Protein AF-A0A8S3XIV2-F1 (afdb_monomer_lite)

Foldseek 3Di:
DVLQCVVVPPPPDDDDPPDDDDPVLDDPVQWDADPVRDIDGDPPDHRPDPPDPDDPDDDDDDDDDDDDDDDYDDDDDDDDDDDDDDDDDDDDPPDPPPDPDPPDDPVRVVVVVVVVVVVVVVVVVVVVVVVVVVVVVVVVVVVVVVVVVVVVCVVVVVDDPVVVVVVVVDPPVCVVVVVCVPDPDDDDDPVRVVVVVVVCVVPVPPPD

Structure (mmCIF, N/CA/C/O backbone):
data_AF-A0A8S3XIV2-F1
#
_entry.id   AF-A0A8S3XIV2-F1
#
loop_
_atom_site.group_PDB
_atom_site.id
_atom_site.type_symbol
_atom_site.label_atom_id
_atom_site.label_alt_id
_atom_site.label_comp_id
_atom_site.label_asym_id
_atom_site.label_entity_id
_atom_site.label_seq_id
_atom_site.pdbx_PDB_ins_code
_atom_site.Cartn_x
_atom_site.Cartn_y
_atom_site.Cartn_z
_atom_site.occupancy
_atom_site.B_iso_or_equiv
_atom_site.auth_seq_id
_atom_site.auth_comp_id
_atom_site.auth_asym_id
_atom_site.auth_atom_id
_atom_site.pdbx_PDB_model_num
ATOM 1 N N . MET A 1 1 ? -8.413 -6.344 -35.745 1.00 54.62 1 MET A N 1
ATOM 2 C CA . MET A 1 1 ? -8.732 -5.192 -34.869 1.00 54.62 1 MET A CA 1
ATOM 3 C C . MET A 1 1 ? -9.838 -4.286 -35.405 1.00 54.62 1 MET A C 1
ATOM 5 O O . MET A 1 1 ? -10.728 -3.979 -34.629 1.00 54.62 1 MET A O 1
ATOM 9 N N . LYS A 1 2 ? -9.867 -3.933 -36.703 1.00 59.47 2 LYS A N 1
ATOM 10 C CA . LYS A 1 2 ? -10.889 -3.030 -37.289 1.00 59.47 2 LYS A CA 1
ATOM 11 C C . LYS A 1 2 ? -12.354 -3.382 -36.950 1.00 59.47 2 LYS A C 1
ATOM 13 O O . LYS A 1 2 ? -13.162 -2.490 -36.738 1.00 59.47 2 LYS A O 1
ATOM 18 N N . LYS A 1 3 ? -12.682 -4.675 -36.811 1.00 63.78 3 LYS A N 1
ATOM 19 C CA . LYS A 1 3 ? -14.040 -5.144 -36.475 1.00 63.78 3 LYS A CA 1
ATOM 20 C C . LYS A 1 3 ? -14.547 -4.708 -35.081 1.00 63.78 3 LYS A C 1
ATOM 22 O O . LYS A 1 3 ? -15.749 -4.570 -34.913 1.00 63.78 3 LYS A O 1
ATOM 27 N N . TRP A 1 4 ? -13.659 -4.461 -34.110 1.00 66.00 4 TRP A N 1
ATOM 28 C CA . TRP A 1 4 ? -14.032 -4.014 -32.753 1.00 66.00 4 TRP A CA 1
ATOM 29 C C . TRP A 1 4 ? -14.314 -2.512 -32.678 1.00 66.00 4 TRP A C 1
ATOM 31 O O . TRP A 1 4 ? -15.216 -2.098 -31.961 1.00 66.00 4 TRP A O 1
ATOM 41 N N . ILE A 1 5 ? -13.590 -1.716 -33.470 1.00 64.31 5 ILE A N 1
ATOM 42 C CA . ILE A 1 5 ? -13.800 -0.266 -33.600 1.00 64.31 5 ILE A CA 1
ATOM 43 C C . ILE A 1 5 ? -15.194 -0.000 -34.184 1.00 64.31 5 ILE A C 1
ATOM 45 O O . ILE A 1 5 ? -15.965 0.789 -33.649 1.00 64.31 5 ILE A O 1
ATOM 49 N N . ILE A 1 6 ? -15.559 -0.755 -35.227 1.00 60.72 6 ILE A N 1
ATOM 50 C CA . ILE A 1 6 ? -16.876 -0.665 -35.873 1.00 60.72 6 ILE A CA 1
ATOM 51 C C . ILE A 1 6 ? -18.003 -1.071 -34.906 1.00 60.72 6 ILE A C 1
ATOM 53 O O . ILE A 1 6 ? -19.074 -0.467 -34.919 1.00 60.72 6 ILE A O 1
ATOM 57 N N . ALA A 1 7 ? -17.770 -2.075 -34.055 1.00 60.53 7 ALA A N 1
ATOM 58 C CA . ALA A 1 7 ? -18.782 -2.590 -33.135 1.00 60.53 7 ALA A CA 1
ATOM 59 C C . ALA A 1 7 ? -19.029 -1.703 -31.907 1.00 60.53 7 ALA A C 1
ATOM 61 O O . ALA A 1 7 ? -20.149 -1.690 -31.407 1.00 60.53 7 ALA A O 1
ATOM 62 N N . LEU A 1 8 ? -18.025 -0.951 -31.441 1.00 67.38 8 LEU A N 1
ATOM 63 C CA . LEU A 1 8 ? -18.154 -0.040 -30.296 1.00 67.38 8 LEU A CA 1
ATOM 64 C C . LEU A 1 8 ? -18.726 1.338 -30.676 1.00 67.38 8 LEU A C 1
ATOM 66 O O . LEU A 1 8 ? -19.150 2.072 -29.790 1.00 67.38 8 LEU A O 1
ATOM 70 N N . LYS A 1 9 ? -18.803 1.669 -31.977 1.00 60.16 9 LYS A N 1
ATOM 71 C CA . LYS A 1 9 ? -19.384 2.918 -32.522 1.00 60.16 9 LYS A CA 1
ATOM 72 C C . LYS A 1 9 ? -18.827 4.226 -31.928 1.00 60.16 9 LYS A C 1
ATOM 74 O O . LYS A 1 9 ? -19.449 5.273 -32.078 1.00 60.16 9 LYS A O 1
ATOM 79 N N . GLU A 1 10 ? -17.651 4.208 -31.312 1.00 60.69 10 GLU A N 1
ATOM 80 C CA . GLU A 1 10 ? -16.960 5.435 -30.921 1.00 60.69 10 GLU A CA 1
ATOM 81 C C . GLU A 1 10 ? -16.122 5.932 -32.102 1.00 60.69 10 GLU A C 1
ATOM 83 O O . GLU A 1 10 ? -15.166 5.282 -32.524 1.00 60.69 10 GLU A O 1
ATOM 88 N N . THR A 1 11 ? -16.501 7.082 -32.662 1.00 56.88 11 THR A N 1
ATOM 89 C CA . THR A 1 11 ? -15.926 7.614 -33.910 1.00 56.88 11 THR A CA 1
ATOM 90 C C . THR A 1 11 ? -14.450 7.998 -33.794 1.00 56.88 11 THR A C 1
ATOM 92 O O . THR A 1 11 ? -13.788 8.103 -34.819 1.00 56.88 11 THR A O 1
ATOM 95 N N . ASN A 1 12 ? -13.921 8.127 -32.570 1.00 62.84 12 ASN A N 1
ATOM 96 C CA . ASN A 1 12 ? -12.537 8.524 -32.288 1.00 62.84 12 ASN A CA 1
ATOM 97 C C . ASN A 1 12 ? -11.809 7.552 -31.335 1.00 62.84 12 ASN A C 1
ATOM 99 O O . ASN A 1 12 ? -10.858 7.947 -30.661 1.00 62.84 12 ASN A O 1
ATOM 103 N N . TRP A 1 13 ? -12.273 6.303 -31.212 1.00 70.81 13 TRP A N 1
ATOM 104 C CA . TRP A 1 13 ? -11.674 5.342 -30.281 1.00 70.81 13 TRP A CA 1
ATOM 105 C C . TRP A 1 13 ? -10.692 4.393 -30.958 1.00 70.81 13 TRP A C 1
ATOM 107 O O . TRP A 1 13 ? -11.052 3.621 -31.852 1.00 70.81 13 TRP A O 1
ATOM 117 N N . GLU A 1 14 ? -9.459 4.382 -30.451 1.00 71.31 14 GLU A N 1
ATOM 118 C CA . GLU A 1 14 ? -8.424 3.439 -30.860 1.00 71.31 14 GLU A CA 1
ATOM 119 C C . GLU A 1 14 ? -8.144 2.412 -29.748 1.00 71.31 14 GLU A C 1
ATOM 121 O O . GLU A 1 14 ? -7.858 2.778 -28.599 1.00 71.31 14 GLU A O 1
ATOM 126 N N . PRO A 1 15 ? -8.219 1.099 -30.043 1.00 73.25 15 PRO A N 1
ATOM 127 C CA . PRO A 1 15 ? -7.955 0.062 -29.059 1.00 73.25 15 PRO A CA 1
ATOM 128 C C . PRO A 1 15 ? -6.476 0.068 -28.660 1.00 73.25 15 PRO A C 1
ATOM 130 O O . PRO A 1 15 ? -5.609 -0.326 -29.434 1.00 73.25 15 PRO A O 1
ATOM 133 N N . ASN A 1 16 ? -6.191 0.439 -27.414 1.00 76.38 16 ASN A N 1
ATOM 134 C CA . ASN A 1 16 ? -4.873 0.281 -26.803 1.00 76.38 16 ASN A CA 1
ATOM 135 C C . ASN A 1 16 ? -4.788 -1.067 -26.053 1.00 76.38 16 ASN A C 1
ATOM 137 O O . ASN A 1 16 ? -5.801 -1.601 -25.598 1.00 76.38 16 ASN A O 1
ATOM 141 N N . ILE A 1 17 ? -3.581 -1.605 -25.845 1.00 77.69 17 ILE A N 1
ATOM 142 C CA . ILE A 1 17 ? -3.315 -2.833 -25.069 1.00 77.69 17 ILE A CA 1
ATOM 143 C C . ILE A 1 17 ? -3.876 -2.786 -23.636 1.00 77.69 17 ILE A C 1
ATOM 145 O O . ILE A 1 17 ? -4.118 -3.827 -23.017 1.00 77.69 17 ILE A O 1
ATOM 149 N N . TRP A 1 18 ? -4.113 -1.586 -23.106 1.00 77.69 18 TRP A N 1
ATOM 150 C CA . TRP A 1 18 ? -4.694 -1.351 -21.783 1.00 77.69 18 TRP A CA 1
ATOM 151 C C . TRP A 1 18 ? -6.219 -1.381 -21.779 1.00 77.69 18 TRP A C 1
ATOM 153 O O . TRP A 1 18 ? -6.810 -1.635 -20.732 1.00 77.69 18 TRP A O 1
ATOM 163 N N . ASN A 1 19 ? -6.857 -1.210 -22.936 1.00 80.44 19 ASN A N 1
ATOM 164 C CA . ASN A 1 19 ? -8.307 -1.215 -23.037 1.00 80.44 19 ASN A CA 1
ATOM 165 C C . ASN A 1 19 ? -8.816 -2.638 -22.779 1.00 80.44 19 ASN A C 1
ATOM 167 O O . ASN A 1 19 ? -8.199 -3.638 -23.172 1.00 80.44 19 ASN A O 1
ATOM 171 N N . LYS A 1 20 ? -9.915 -2.743 -22.038 1.00 81.88 20 LYS A N 1
ATOM 172 C CA . LYS A 1 20 ? -10.555 -4.008 -21.669 1.00 81.88 20 LYS A CA 1
ATOM 173 C C . LYS A 1 20 ? -12.053 -3.838 -21.871 1.00 81.88 20 LYS A C 1
ATOM 175 O O . LYS A 1 20 ? -12.587 -2.772 -21.591 1.00 81.88 20 LYS A O 1
ATOM 180 N N . VAL A 1 21 ? -12.706 -4.890 -22.349 1.00 78.94 21 VAL A N 1
ATOM 181 C CA . VAL A 1 21 ? -14.162 -4.943 -22.506 1.00 78.94 21 VAL A CA 1
ATOM 182 C C . VAL A 1 21 ? -14.694 -5.925 -21.474 1.00 78.94 21 VAL A C 1
ATOM 184 O O . VAL A 1 21 ? -14.178 -7.038 -21.352 1.00 78.94 21 VAL A O 1
ATOM 187 N N . CYS A 1 22 ? -15.693 -5.504 -20.704 1.00 79.06 22 CYS A N 1
ATOM 188 C CA . CYS A 1 22 ? -16.319 -6.347 -19.693 1.00 79.06 22 CYS A CA 1
ATOM 189 C C . CYS A 1 22 ? -17.051 -7.534 -20.342 1.00 79.06 22 CYS A C 1
ATOM 191 O O . CYS A 1 22 ? -17.599 -7.417 -21.439 1.00 79.06 22 CYS A O 1
ATOM 193 N N . SER A 1 23 ? -17.110 -8.675 -19.649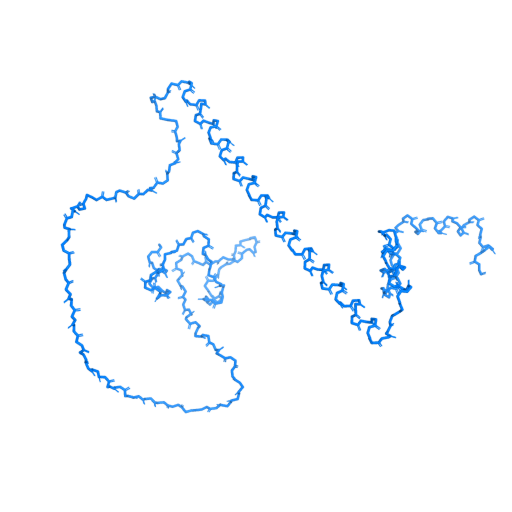 1.00 81.00 23 SER A N 1
ATOM 194 C CA . SER A 1 23 ? -17.756 -9.896 -20.159 1.00 81.00 23 SER A CA 1
ATOM 195 C C . SER A 1 23 ? -19.259 -9.743 -20.425 1.00 81.00 23 SER A C 1
ATOM 197 O O . SER A 1 23 ? -19.803 -10.511 -21.205 1.00 81.00 23 SER A O 1
ATOM 199 N N . VAL A 1 24 ? -19.912 -8.740 -19.828 1.00 76.94 24 VAL A N 1
ATOM 200 C CA . VAL A 1 24 ? -21.345 -8.431 -20.003 1.00 76.94 24 VAL A CA 1
ATOM 201 C C . VAL A 1 24 ? -21.729 -8.060 -21.439 1.00 76.94 24 VAL A C 1
ATOM 203 O O . VAL A 1 24 ? -22.886 -8.184 -21.816 1.00 76.94 24 VAL A O 1
ATOM 206 N N . HIS A 1 25 ? -20.768 -7.639 -22.264 1.00 76.94 25 HIS A N 1
ATOM 207 C CA . HIS A 1 25 ? -21.009 -7.295 -23.671 1.00 76.94 25 HIS A CA 1
ATOM 208 C C . HIS A 1 25 ? -21.069 -8.520 -24.602 1.00 76.94 25 HIS A C 1
ATOM 210 O O . HIS A 1 25 ? -21.186 -8.377 -25.826 1.00 76.94 25 HIS A O 1
ATOM 216 N N . PHE A 1 26 ? -20.973 -9.727 -24.040 1.00 78.75 26 PHE A N 1
ATOM 217 C CA . PHE A 1 26 ? -21.004 -10.993 -24.761 1.00 78.75 26 PHE A CA 1
ATOM 218 C C . PHE A 1 26 ? -22.040 -11.921 -24.127 1.00 78.75 26 PHE A C 1
ATOM 220 O O . PHE A 1 26 ? -22.159 -11.977 -22.907 1.00 78.75 26 PHE A O 1
ATOM 227 N N . LEU A 1 27 ? -22.755 -12.682 -24.956 1.00 77.25 27 LEU A N 1
ATOM 228 C CA . LEU A 1 27 ? -23.585 -13.781 -24.468 1.00 77.25 27 LEU A CA 1
ATOM 229 C C . LEU A 1 27 ? -22.716 -14.913 -23.920 1.00 77.25 27 LEU A C 1
ATOM 231 O O . LEU A 1 27 ? -21.588 -15.117 -24.374 1.00 77.25 27 LEU A O 1
ATOM 235 N N . ASP A 1 28 ? -23.271 -15.707 -23.006 1.00 77.31 28 ASP A N 1
ATOM 236 C CA . ASP A 1 28 ? -22.557 -16.845 -22.428 1.00 77.31 28 ASP A CA 1
ATOM 237 C C . ASP A 1 28 ? -22.168 -17.902 -23.470 1.00 77.31 28 ASP A C 1
ATOM 239 O O . ASP A 1 28 ? -21.096 -18.496 -23.357 1.00 77.31 28 ASP A O 1
ATOM 243 N N . SER A 1 29 ? -22.961 -18.032 -24.539 1.00 78.06 29 SER A N 1
ATOM 244 C CA . SER A 1 29 ? -22.691 -18.880 -25.710 1.00 78.06 29 SER A CA 1
ATOM 245 C C . SER A 1 29 ? -21.437 -18.486 -26.495 1.00 78.06 29 SER A C 1
ATOM 247 O O . SER A 1 29 ? -20.942 -19.264 -27.305 1.00 78.06 29 SER A O 1
ATOM 249 N N . ASN A 1 30 ? -20.917 -17.275 -26.282 1.00 80.94 30 ASN A N 1
ATOM 250 C CA . ASN A 1 30 ? -19.754 -16.752 -27.000 1.00 80.94 30 ASN A CA 1
ATOM 251 C C . ASN A 1 30 ? -18.430 -17.125 -26.319 1.00 80.94 30 ASN A C 1
ATOM 253 O O . ASN A 1 30 ? -17.354 -16.718 -26.772 1.00 80.94 30 ASN A O 1
ATOM 257 N N . PHE A 1 31 ? -18.503 -17.881 -25.224 1.00 84.88 31 PHE A N 1
ATOM 258 C CA . PHE A 1 31 ? -17.357 -18.369 -24.479 1.00 84.88 31 PHE A CA 1
ATOM 259 C C . PHE A 1 31 ? -17.234 -19.883 -24.612 1.00 84.88 31 PHE A C 1
ATOM 261 O O . PHE A 1 31 ? -18.226 -20.600 -24.684 1.00 84.88 31 PHE A O 1
ATOM 268 N N . TYR A 1 32 ? -15.999 -20.369 -24.589 1.00 86.31 32 TYR A N 1
ATOM 269 C CA . TYR A 1 32 ? -15.689 -21.789 -24.489 1.00 86.31 32 TYR A CA 1
ATOM 270 C C . TYR A 1 32 ? -14.802 -22.042 -23.271 1.00 86.31 32 TYR A C 1
ATOM 272 O O . TYR A 1 32 ? -14.025 -21.176 -22.849 1.00 86.31 32 TYR A O 1
ATOM 280 N N . GLU A 1 33 ? -14.900 -23.243 -22.711 1.00 89.00 33 GLU A N 1
ATOM 281 C CA . GLU A 1 33 ? -14.042 -23.680 -21.617 1.00 89.00 33 GLU A CA 1
ATOM 282 C C . GLU A 1 33 ? -12.859 -24.484 -22.150 1.00 89.00 33 GLU A C 1
ATOM 284 O O . GLU A 1 33 ? -12.976 -25.367 -22.999 1.00 89.00 33 GLU A O 1
ATOM 289 N N . THR A 1 34 ? -11.668 -24.157 -21.659 1.00 86.12 34 THR A N 1
ATOM 290 C CA . THR A 1 34 ? -10.468 -24.949 -21.935 1.00 86.12 34 THR A CA 1
ATOM 291 C C . THR A 1 34 ? -10.487 -26.209 -21.065 1.00 86.12 34 THR A C 1
ATOM 293 O O . THR A 1 34 ? -11.014 -26.176 -19.961 1.00 86.12 34 THR A O 1
ATOM 296 N N . LYS A 1 35 ? -9.778 -27.277 -21.461 1.00 81.44 35 LYS A N 1
ATOM 297 C CA . LYS A 1 35 ? -9.573 -28.510 -20.657 1.00 81.44 35 LYS A CA 1
ATOM 298 C C . LYS A 1 35 ? -9.057 -28.290 -19.216 1.00 81.44 35 LYS A C 1
ATOM 300 O O . LYS A 1 35 ? -9.041 -29.218 -18.424 1.00 81.44 35 LYS A O 1
ATOM 305 N N . LYS A 1 36 ? -8.598 -27.076 -18.890 1.00 82.62 36 LYS A N 1
ATOM 306 C CA . LYS A 1 36 ? -8.138 -26.638 -17.560 1.00 82.62 36 LYS A CA 1
ATOM 307 C C . LYS A 1 36 ? -9.183 -25.805 -16.790 1.00 82.62 36 LYS A C 1
ATOM 309 O O . LYS A 1 36 ? -8.820 -25.152 -15.821 1.00 82.62 36 LYS A O 1
ATOM 314 N N . GLY A 1 37 ? -10.430 -25.737 -17.261 1.00 84.38 37 GLY A N 1
ATOM 315 C CA . GLY A 1 37 ? -11.515 -24.957 -16.649 1.00 84.38 37 GLY A CA 1
ATOM 316 C C . GLY A 1 37 ? -11.445 -23.440 -16.877 1.00 84.38 37 GLY A C 1
ATOM 317 O O . GLY A 1 37 ? -12.186 -22.690 -16.253 1.00 84.38 37 GLY A O 1
ATOM 318 N N . LEU A 1 38 ? -10.556 -22.944 -17.751 1.00 86.38 38 LEU A N 1
ATOM 319 C CA . LEU A 1 38 ? -10.501 -21.512 -18.071 1.00 86.38 38 LEU A CA 1
ATOM 320 C C . LEU A 1 38 ? -11.539 -21.149 -19.136 1.00 86.38 38 LEU A C 1
ATOM 322 O O . LEU A 1 38 ? -11.459 -21.642 -20.266 1.00 86.38 38 LEU A O 1
ATOM 326 N N . ARG A 1 39 ? -12.426 -20.212 -18.791 1.00 88.19 39 ARG A N 1
ATOM 327 C CA . ARG A 1 39 ? -13.392 -19.590 -19.700 1.00 88.19 39 ARG A CA 1
ATOM 328 C C . ARG A 1 39 ? -12.706 -18.566 -20.607 1.00 88.19 39 ARG A C 1
ATOM 330 O O . ARG A 1 39 ? -12.060 -17.636 -20.124 1.00 88.19 39 ARG A O 1
ATOM 337 N N . LYS A 1 40 ? -12.842 -18.723 -21.925 1.00 84.88 40 LYS A N 1
ATOM 338 C CA . LYS A 1 40 ? -12.240 -17.840 -22.936 1.00 84.88 40 LYS A CA 1
ATOM 339 C C . LYS A 1 40 ? -13.272 -17.397 -23.964 1.00 84.88 40 LYS A C 1
ATOM 341 O O . LYS A 1 40 ? -14.143 -18.172 -24.337 1.00 84.88 40 LYS A O 1
ATOM 346 N N . LEU A 1 41 ? -13.148 -16.157 -24.434 1.00 85.00 41 LEU A N 1
ATOM 347 C CA . LEU A 1 41 ? -13.974 -15.636 -25.522 1.00 85.00 41 LEU A CA 1
ATOM 348 C C . LEU A 1 41 ? -13.536 -16.263 -26.852 1.00 85.00 41 LEU A C 1
ATOM 350 O O . LEU A 1 41 ? -12.337 -16.381 -27.127 1.00 85.00 41 LEU A O 1
ATOM 354 N N . ILE A 1 42 ? -14.499 -16.655 -27.681 1.00 82.38 42 ILE A N 1
ATOM 355 C CA . ILE A 1 42 ? -14.231 -17.147 -29.034 1.00 82.38 42 ILE A CA 1
ATOM 356 C C . ILE A 1 42 ? -13.653 -15.996 -29.876 1.00 82.38 42 ILE A C 1
ATOM 358 O O . ILE A 1 42 ? -14.240 -14.922 -29.970 1.00 82.38 42 ILE A O 1
ATOM 362 N N . ASN A 1 43 ? -12.507 -16.225 -30.523 1.00 71.19 43 ASN A N 1
ATOM 363 C CA . ASN A 1 43 ? -11.739 -15.184 -31.228 1.00 71.19 43 ASN A CA 1
ATOM 364 C C . ASN A 1 43 ? -12.485 -14.547 -32.424 1.00 71.19 43 ASN A C 1
ATOM 366 O O . ASN A 1 43 ? -12.130 -13.465 -32.885 1.00 71.19 43 ASN A O 1
ATOM 370 N N . THR A 1 44 ? -13.513 -15.215 -32.949 1.00 67.56 44 THR A N 1
ATOM 371 C CA . THR A 1 44 ? -14.328 -14.720 -34.069 1.00 67.56 44 THR A CA 1
ATOM 372 C C . THR A 1 44 ? -15.522 -13.881 -33.624 1.00 67.56 44 THR A C 1
ATOM 374 O O . THR A 1 44 ? -16.131 -13.218 -34.465 1.00 67.56 44 THR A O 1
ATOM 377 N N . VAL A 1 45 ? -15.849 -13.878 -32.328 1.00 65.56 45 VAL A N 1
ATOM 378 C CA . VAL A 1 45 ? -17.016 -13.171 -31.808 1.00 65.56 45 VAL A CA 1
ATOM 379 C C . VAL A 1 45 ? -16.656 -11.730 -31.473 1.00 65.56 45 VAL A C 1
ATOM 381 O O . VAL A 1 45 ? -15.685 -11.439 -30.778 1.00 65.56 45 VAL A O 1
ATOM 384 N N . ILE A 1 46 ? -17.476 -10.819 -31.978 1.00 60.75 46 ILE A N 1
ATOM 385 C CA . ILE A 1 46 ? -17.422 -9.386 -31.703 1.00 60.75 46 ILE A CA 1
ATOM 386 C C . ILE A 1 46 ? -18.605 -9.069 -30.776 1.00 60.75 46 ILE A C 1
ATOM 388 O O . ILE A 1 46 ? -19.606 -9.787 -30.810 1.00 60.75 46 ILE A O 1
ATOM 392 N N . THR A 1 47 ? -18.478 -8.058 -29.910 1.00 55.50 47 THR A N 1
ATOM 393 C CA . THR A 1 47 ? -19.512 -7.646 -28.937 1.00 55.50 47 THR A CA 1
ATOM 394 C C . THR A 1 47 ? -20.895 -7.627 -29.589 1.00 55.50 47 THR A C 1
ATOM 396 O O . THR A 1 47 ? -21.151 -6.817 -30.476 1.00 55.50 47 THR A O 1
ATOM 399 N N . SER A 1 48 ? -21.769 -8.546 -29.183 1.00 55.81 48 SER A N 1
ATOM 400 C CA . SER A 1 48 ? -23.109 -8.719 -29.769 1.00 55.81 48 SER A CA 1
ATOM 401 C C . SER A 1 48 ? -24.185 -7.969 -28.993 1.00 55.81 48 SER A C 1
ATOM 403 O O . SER A 1 48 ? -25.305 -7.838 -29.476 1.00 55.81 48 SER A O 1
ATOM 405 N N . LEU A 1 49 ? -23.854 -7.454 -27.807 1.00 54.59 49 LEU A N 1
ATOM 406 C CA . LEU A 1 49 ? -24.805 -6.800 -26.921 1.00 54.59 49 LEU A CA 1
ATOM 407 C C . LEU A 1 49 ? -24.394 -5.353 -26.669 1.00 54.59 49 LEU A C 1
ATOM 409 O O . LEU A 1 49 ? -23.549 -5.045 -25.824 1.00 54.59 49 LEU A O 1
ATOM 413 N N . PHE A 1 50 ? -25.045 -4.454 -27.404 1.00 53.38 50 PHE A N 1
ATOM 414 C CA . PHE A 1 50 ? -25.114 -3.042 -27.052 1.00 53.38 50 PHE A CA 1
ATOM 415 C C . PHE A 1 50 ? -26.095 -2.912 -25.878 1.00 53.38 50 PHE A C 1
ATOM 417 O O . PHE A 1 50 ? -27.284 -2.656 -26.058 1.00 53.38 50 PHE A O 1
ATOM 424 N N . LEU A 1 51 ? -25.618 -3.170 -24.661 1.00 47.28 51 LEU A N 1
ATOM 425 C CA . LEU A 1 51 ? -26.377 -2.853 -23.454 1.00 47.28 51 LEU A CA 1
ATOM 426 C C . LEU A 1 51 ? -26.479 -1.327 -23.378 1.00 47.28 51 LEU A C 1
ATOM 428 O O . LEU A 1 51 ? -25.502 -0.653 -23.053 1.00 47.28 51 LEU A O 1
ATOM 432 N N . ARG A 1 52 ? -27.649 -0.769 -23.715 1.00 44.56 52 ARG A N 1
ATOM 433 C CA . ARG A 1 52 ? -27.977 0.600 -23.303 1.00 44.56 52 ARG A CA 1
ATOM 434 C C . ARG A 1 52 ? -27.872 0.637 -21.776 1.00 44.56 52 ARG A C 1
ATOM 436 O O . ARG A 1 52 ? -28.429 -0.258 -21.140 1.00 44.56 52 ARG A O 1
ATOM 443 N N . PRO A 1 53 ? -27.183 1.621 -21.180 1.00 37.38 53 PRO A N 1
ATOM 444 C CA . PRO A 1 53 ? -27.213 1.776 -19.737 1.00 37.38 53 PRO A CA 1
ATOM 445 C C . PRO A 1 53 ? -28.666 2.029 -19.332 1.00 37.38 53 PRO A C 1
ATOM 447 O O . PRO A 1 53 ? -29.251 3.046 -19.697 1.00 37.38 53 PRO A O 1
ATOM 450 N N . SER A 1 54 ? -29.267 1.072 -18.628 1.00 32.56 54 SER A N 1
ATOM 451 C CA . SER A 1 54 ? -30.499 1.307 -17.892 1.00 32.56 54 SER A CA 1
ATOM 452 C C . SER A 1 54 ? -30.160 2.317 -16.804 1.00 32.56 54 SER A C 1
ATOM 454 O O . SER A 1 54 ? -29.406 2.000 -15.878 1.00 32.56 54 SER A O 1
ATOM 456 N N . THR A 1 55 ? -30.653 3.544 -16.938 1.00 44.16 55 THR A N 1
ATOM 457 C CA . THR A 1 55 ? -30.708 4.463 -15.804 1.00 44.16 55 THR A CA 1
ATOM 458 C C . THR A 1 55 ? -31.502 3.776 -14.690 1.00 44.16 55 THR A C 1
ATOM 460 O O . THR A 1 55 ? -32.508 3.121 -14.977 1.00 44.16 55 THR A O 1
ATOM 463 N N . PRO A 1 56 ? -31.059 3.851 -13.427 1.00 38.94 56 PRO A N 1
ATOM 464 C CA . PRO A 1 56 ? -31.860 3.364 -12.325 1.00 38.94 56 PRO A CA 1
ATOM 465 C C . PRO A 1 56 ? -32.903 4.439 -12.023 1.00 38.94 56 PRO A C 1
ATOM 467 O O . PRO A 1 56 ? -32.669 5.285 -11.170 1.00 38.94 56 PRO A O 1
ATOM 470 N N . ASP A 1 57 ? -34.025 4.425 -12.740 1.00 33.81 57 ASP A N 1
ATOM 471 C CA . ASP A 1 57 ? -35.216 5.144 -12.300 1.00 33.81 57 ASP A CA 1
ATOM 472 C C . ASP A 1 57 ? -36.276 4.149 -11.851 1.00 33.81 57 ASP A C 1
ATOM 474 O O . ASP A 1 57 ? -36.617 3.174 -12.525 1.00 33.81 57 ASP A O 1
ATOM 478 N N . HIS A 1 58 ? -36.746 4.399 -10.637 1.00 36.59 58 HIS A N 1
ATOM 479 C CA . HIS A 1 58 ? -37.901 3.761 -10.053 1.00 36.59 58 HIS A CA 1
ATOM 480 C C . HIS A 1 58 ? -39.133 3.954 -10.956 1.00 36.59 58 HIS A C 1
ATOM 482 O O . HIS A 1 58 ? -39.466 5.076 -11.316 1.00 36.59 58 HIS A O 1
ATOM 488 N N . ASN A 1 59 ? -39.865 2.851 -11.150 1.00 35.25 59 ASN A N 1
ATOM 489 C CA . ASN A 1 59 ? -41.306 2.761 -11.423 1.00 35.25 59 ASN A CA 1
ATOM 490 C C . ASN A 1 59 ? -41.824 2.918 -12.879 1.00 35.25 59 ASN A C 1
ATOM 492 O O . ASN A 1 59 ? -41.756 3.977 -13.482 1.00 35.25 59 ASN A O 1
ATOM 496 N N . GLN A 1 60 ? -42.515 1.842 -13.297 1.00 34.66 60 GLN A N 1
ATOM 497 C CA . GLN A 1 60 ? -43.738 1.760 -14.127 1.00 34.66 60 GLN A CA 1
ATOM 498 C C . GLN A 1 60 ? -43.664 1.804 -15.677 1.00 34.66 60 GLN A C 1
ATOM 500 O O . GLN A 1 60 ? -43.369 2.810 -16.301 1.00 34.66 60 GLN A O 1
ATOM 505 N N . GLU A 1 61 ? -43.995 0.636 -16.252 1.00 28.31 61 GLU A N 1
ATOM 506 C CA . GLU A 1 61 ? -45.068 0.345 -17.232 1.00 28.31 61 GLU A CA 1
ATOM 507 C C . GLU A 1 61 ? -45.233 1.136 -18.561 1.00 28.31 61 GLU A C 1
ATOM 509 O O . GLU A 1 61 ? -45.610 2.297 -18.581 1.00 28.31 61 GLU A O 1
ATOM 514 N N . ALA A 1 62 ? -45.135 0.365 -19.660 1.00 29.70 62 ALA A N 1
ATOM 515 C CA . ALA A 1 62 ? -45.943 0.385 -20.898 1.00 29.70 62 ALA A CA 1
ATOM 516 C C . ALA A 1 62 ? -45.900 1.560 -21.915 1.00 29.70 62 ALA A C 1
ATOM 518 O O . ALA A 1 62 ? -45.662 2.716 -21.605 1.00 29.70 62 ALA A O 1
ATOM 519 N N . ALA A 1 63 ? -46.258 1.183 -23.159 1.00 28.23 63 ALA A N 1
ATOM 520 C CA . ALA A 1 63 ? -46.586 1.981 -24.358 1.00 28.23 63 ALA A CA 1
ATOM 521 C C . ALA A 1 63 ? -45.394 2.456 -25.230 1.00 28.23 63 ALA A C 1
ATOM 523 O O . ALA A 1 63 ? -44.571 3.261 -24.826 1.00 28.23 63 ALA A O 1
ATOM 524 N N . LEU A 1 64 ? -45.125 1.812 -26.376 1.00 27.11 64 LEU A N 1
ATOM 525 C CA . LEU A 1 64 ? -45.731 1.991 -27.714 1.00 27.11 64 LEU A CA 1
ATOM 526 C C . LEU A 1 64 ? -45.202 3.207 -28.515 1.00 27.11 64 LEU A C 1
ATOM 528 O O . LEU A 1 64 ? -45.401 4.351 -28.144 1.00 27.11 64 LEU A O 1
ATOM 532 N N . LEU A 1 65 ? -44.644 2.878 -29.691 1.00 28.47 65 LEU A N 1
ATOM 533 C CA . LEU A 1 65 ? -44.790 3.537 -31.003 1.00 28.47 65 LEU A CA 1
ATOM 534 C C . LEU A 1 65 ? -44.324 4.998 -31.247 1.00 28.47 65 LEU A C 1
ATOM 536 O O . LEU A 1 65 ? -44.912 5.963 -30.794 1.00 28.47 65 LEU A O 1
ATOM 540 N N . ASN A 1 66 ? -43.426 5.082 -32.239 1.00 30.31 66 ASN A N 1
ATOM 541 C CA . ASN A 1 66 ? -43.456 5.964 -33.419 1.00 30.31 66 ASN A CA 1
ATOM 542 C C . ASN A 1 66 ? -43.174 7.484 -33.355 1.00 30.31 66 ASN A C 1
ATOM 544 O O . ASN A 1 66 ? -43.875 8.271 -32.734 1.00 30.31 66 ASN A O 1
ATOM 548 N N . SER A 1 67 ? -42.352 7.861 -34.347 1.00 26.16 67 SER A N 1
ATOM 549 C CA . SER A 1 67 ? -42.502 9.005 -35.271 1.00 26.16 67 SER A CA 1
ATOM 550 C C . SER A 1 67 ? -41.946 10.387 -34.897 1.00 26.16 67 SER A C 1
ATOM 552 O O . SER A 1 67 ? -41.913 10.787 -33.744 1.00 26.16 67 SER A O 1
ATOM 554 N N . GLY A 1 68 ? -41.557 11.115 -35.956 1.00 25.42 68 GLY A N 1
ATOM 555 C CA . GLY A 1 68 ? -41.210 12.546 -35.967 1.00 25.42 68 GLY A CA 1
ATOM 556 C C . GLY A 1 68 ? -39.697 12.771 -36.032 1.00 25.42 68 GLY A C 1
ATOM 557 O O . GLY A 1 68 ? -39.035 12.630 -35.018 1.00 25.42 68 GLY A O 1
ATOM 558 N N . LYS A 1 69 ? -39.023 12.908 -37.187 1.00 28.08 69 LYS A N 1
ATOM 559 C CA . LYS A 1 69 ? -39.047 13.985 -38.210 1.00 28.08 69 LYS A CA 1
ATOM 560 C C . LYS A 1 69 ? -38.841 15.405 -37.656 1.00 28.08 69 LYS A C 1
ATOM 562 O O . LYS A 1 69 ? -39.356 15.729 -36.599 1.00 28.08 69 LYS A O 1
ATOM 567 N N . VAL A 1 70 ? -38.203 16.219 -38.515 1.00 26.19 70 VAL A N 1
ATOM 568 C CA . VAL A 1 70 ? -37.914 17.676 -38.481 1.00 26.19 70 VAL A CA 1
ATOM 569 C C . VAL A 1 70 ? -36.456 17.959 -38.067 1.00 26.19 70 VAL A C 1
ATOM 571 O O . VAL A 1 70 ? -36.090 17.732 -36.925 1.00 26.19 70 VAL A O 1
ATOM 574 N N . SER A 1 71 ? -35.481 18.189 -38.963 1.00 26.31 71 SER A N 1
ATOM 575 C CA . SER A 1 71 ? -35.270 19.167 -40.062 1.00 26.31 71 SER A CA 1
ATOM 576 C C . SER A 1 71 ? -34.796 20.554 -39.570 1.00 26.31 71 SER A C 1
ATOM 578 O O . SER A 1 71 ? -35.604 21.258 -38.983 1.00 26.31 71 SER A O 1
ATOM 580 N N . VAL A 1 72 ? -33.498 20.909 -39.731 1.00 28.45 72 VAL A N 1
ATOM 581 C CA . VAL A 1 72 ? -32.918 21.809 -40.795 1.00 28.45 72 VAL A CA 1
ATOM 582 C C . VAL A 1 72 ? -32.835 23.279 -40.279 1.00 28.45 72 VAL A C 1
ATOM 584 O O . VAL A 1 72 ? -33.658 23.594 -39.426 1.00 28.45 72 VAL A O 1
ATOM 587 N N . PRO A 1 73 ? -31.996 24.242 -40.760 1.00 33.53 73 PRO A N 1
ATOM 588 C CA . PRO A 1 73 ? -30.651 24.289 -41.406 1.00 33.53 73 PRO A CA 1
ATOM 589 C C . PRO A 1 73 ? -29.679 25.404 -40.865 1.00 33.53 73 PRO A C 1
ATOM 591 O O . PRO A 1 73 ? -30.073 26.219 -40.042 1.00 33.53 73 PRO A O 1
ATOM 594 N N . PHE A 1 74 ? -28.499 25.541 -41.518 1.00 26.70 74 PHE A N 1
ATOM 595 C CA . PHE A 1 74 ? -27.779 26.818 -41.821 1.00 26.70 74 PHE A CA 1
ATOM 596 C C . PHE A 1 74 ? -26.873 27.409 -40.711 1.00 26.70 74 PHE A C 1
ATOM 598 O O . PHE A 1 74 ? -27.220 27.341 -39.545 1.00 26.70 74 PHE A O 1
ATOM 605 N N . GLU A 1 75 ? -25.698 28.010 -40.935 1.00 27.27 75 GLU A N 1
ATOM 606 C CA . GLU A 1 75 ? -24.934 28.396 -42.129 1.00 27.27 75 GLU A CA 1
ATOM 607 C C . GLU A 1 75 ? -23.439 28.521 -41.757 1.00 27.27 75 GLU A C 1
ATOM 609 O O . GLU A 1 75 ? -23.075 28.648 -40.589 1.00 27.27 75 GLU A O 1
ATOM 614 N N . LYS A 1 76 ? -22.585 28.459 -42.778 1.00 29.45 76 LYS A N 1
ATOM 615 C CA . LYS A 1 76 ? -21.120 28.538 -42.751 1.00 29.45 76 LYS A CA 1
ATOM 616 C C . LYS A 1 76 ? -20.641 29.971 -42.512 1.00 29.45 76 LYS A C 1
ATOM 618 O O . LYS A 1 76 ? -21.220 30.873 -43.092 1.00 29.45 76 LYS A O 1
ATOM 623 N N . HIS A 1 77 ? -19.495 30.141 -41.850 1.00 30.84 77 HIS A N 1
ATOM 624 C CA . HIS A 1 77 ? -18.511 31.166 -42.225 1.00 30.84 77 HIS A CA 1
ATOM 625 C C . HIS A 1 77 ? -17.100 30.770 -41.753 1.00 30.84 77 HIS A C 1
ATOM 627 O O . HIS A 1 77 ? -16.834 30.659 -40.560 1.00 30.84 77 HIS A O 1
ATOM 633 N N . GLU A 1 78 ? -16.218 30.555 -42.730 1.00 31.59 78 GLU A N 1
ATOM 634 C CA . GLU A 1 78 ? -14.753 30.634 -42.627 1.00 31.59 78 GLU A CA 1
ATOM 635 C C . GLU A 1 78 ? -14.329 32.110 -42.743 1.00 31.59 78 GLU A C 1
ATOM 637 O O . GLU A 1 78 ? -15.022 32.895 -43.405 1.00 31.59 78 GLU A O 1
ATOM 642 N N . PRO A 1 79 ? -13.174 32.488 -42.171 1.00 31.30 79 PRO A N 1
ATOM 643 C CA . PRO A 1 79 ? -12.117 32.934 -43.071 1.00 31.30 79 PRO A CA 1
ATOM 644 C C . PRO A 1 79 ? -10.727 32.385 -42.713 1.00 31.30 79 PRO A C 1
ATOM 646 O O . PRO A 1 79 ? -10.183 32.625 -41.638 1.00 31.30 79 PRO A O 1
ATOM 649 N N . SER A 1 80 ? -10.157 31.723 -43.715 1.00 26.92 80 SER A N 1
ATOM 650 C CA . SER A 1 80 ? -8.764 31.697 -44.157 1.00 26.92 80 SER A CA 1
ATOM 651 C C . SER A 1 80 ? -7.722 32.452 -43.322 1.00 26.92 80 SER A C 1
ATOM 653 O O . SER A 1 80 ? -7.655 33.681 -43.362 1.00 26.92 80 SER A O 1
ATOM 655 N N . THR A 1 81 ? -6.742 31.698 -42.819 1.00 27.62 81 THR A N 1
ATOM 656 C CA . THR A 1 81 ? -5.342 32.137 -42.871 1.00 27.62 81 THR A CA 1
ATOM 657 C C . THR A 1 81 ? -4.473 30.998 -43.394 1.00 27.62 81 THR A C 1
ATOM 659 O O . THR A 1 81 ? -4.348 29.941 -42.783 1.00 27.62 81 THR A O 1
ATOM 662 N N . SER A 1 82 ? -3.913 31.258 -44.572 1.00 28.73 82 SER A N 1
ATOM 663 C CA . SER A 1 82 ? -2.839 30.548 -45.261 1.00 28.73 82 SER A CA 1
ATOM 664 C C . SER A 1 82 ? -1.745 30.042 -44.320 1.00 28.73 82 SER A C 1
ATOM 666 O O . SER A 1 82 ? -1.201 30.835 -43.555 1.00 28.73 82 SER A O 1
ATOM 668 N N . ASN A 1 83 ? -1.375 28.765 -44.459 1.00 32.91 83 ASN A N 1
ATOM 669 C CA . ASN A 1 83 ? 0.005 28.343 -44.724 1.00 32.91 83 ASN A CA 1
ATOM 670 C C . ASN A 1 83 ? 0.021 26.869 -45.157 1.00 32.91 83 ASN A C 1
ATOM 672 O O . ASN A 1 83 ? -0.130 25.959 -44.345 1.00 32.91 83 ASN A O 1
ATOM 676 N N . ASP A 1 84 ? 0.209 26.675 -46.460 1.00 30.98 84 ASP A N 1
ATOM 677 C CA . ASP A 1 84 ? 0.580 25.412 -47.089 1.00 30.98 84 ASP A CA 1
ATOM 678 C C . ASP A 1 84 ? 2.014 25.048 -46.675 1.00 30.98 84 ASP A C 1
ATOM 680 O O . ASP A 1 84 ? 2.958 25.786 -46.958 1.00 30.98 84 ASP A O 1
ATOM 684 N N . MET A 1 85 ? 2.197 23.891 -46.044 1.00 35.81 85 MET A N 1
ATOM 685 C CA . MET A 1 85 ? 3.454 23.150 -46.123 1.00 35.81 85 MET A CA 1
ATOM 686 C C . MET A 1 85 ? 3.118 21.670 -46.268 1.00 35.81 85 MET A C 1
ATOM 688 O O . MET A 1 85 ? 2.424 21.078 -45.445 1.00 35.81 85 MET A O 1
ATOM 692 N N . GLN A 1 86 ? 3.576 21.120 -47.386 1.00 37.69 86 GLN A N 1
ATOM 693 C CA . GLN A 1 86 ? 3.278 19.786 -47.878 1.00 37.69 86 GLN A CA 1
ATOM 694 C C . GLN A 1 86 ? 3.704 18.689 -46.891 1.00 37.69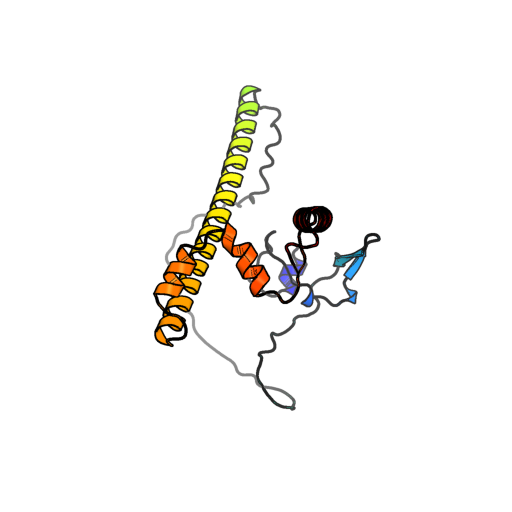 86 GLN A C 1
ATOM 696 O O . GLN A 1 86 ? 4.761 18.754 -46.266 1.00 37.69 86 GLN A O 1
ATOM 701 N N . ILE A 1 87 ? 2.840 17.680 -46.790 1.00 33.84 87 ILE A N 1
ATOM 702 C CA . ILE A 1 87 ? 2.984 16.453 -46.008 1.00 33.84 87 ILE A CA 1
ATOM 703 C C . ILE A 1 87 ? 3.819 15.458 -46.824 1.00 33.84 87 ILE A C 1
ATOM 705 O O . ILE A 1 87 ? 3.359 14.991 -47.867 1.00 33.84 87 ILE A O 1
ATOM 709 N N . ASP A 1 88 ? 4.997 15.085 -46.326 1.00 37.12 88 ASP A N 1
ATOM 710 C CA . ASP A 1 88 ? 5.624 13.806 -46.671 1.00 37.12 88 ASP A CA 1
ATOM 711 C C . ASP A 1 88 ? 4.982 12.688 -45.822 1.00 37.12 88 ASP A C 1
ATOM 713 O O . ASP A 1 88 ? 4.646 12.922 -44.656 1.00 37.12 88 ASP A O 1
ATOM 717 N N . PRO A 1 89 ? 4.779 11.470 -46.361 1.00 45.75 89 PRO A N 1
ATOM 718 C CA . PRO A 1 89 ? 4.059 10.416 -45.661 1.00 45.75 89 PRO A CA 1
ATOM 719 C C . PRO A 1 89 ? 4.851 9.901 -44.454 1.00 45.75 89 PRO A C 1
ATOM 721 O O . PRO A 1 89 ? 5.891 9.251 -44.571 1.00 45.75 89 PRO A O 1
ATOM 724 N N . GLU A 1 90 ? 4.292 10.186 -43.283 1.00 39.03 90 GLU A N 1
ATOM 725 C CA . GLU A 1 90 ? 4.699 9.722 -41.965 1.00 39.03 90 GLU A CA 1
ATOM 726 C C . GLU A 1 90 ? 4.674 8.183 -41.916 1.00 39.03 90 GLU A C 1
ATOM 728 O O . GLU A 1 90 ? 3.624 7.536 -41.895 1.00 39.03 90 GLU A O 1
ATOM 733 N N . VAL A 1 91 ? 5.862 7.576 -41.941 1.00 47.81 91 VAL A N 1
ATOM 734 C CA . VAL A 1 91 ? 6.043 6.146 -41.674 1.00 47.81 91 VAL A CA 1
ATOM 735 C C . VAL A 1 91 ? 5.677 5.896 -40.202 1.00 47.81 91 VAL A C 1
ATOM 737 O O . VAL A 1 91 ? 6.262 6.531 -39.321 1.00 47.81 91 VAL A O 1
ATOM 740 N N . PRO A 1 92 ? 4.731 4.989 -39.896 1.00 50.09 92 PRO A N 1
ATOM 741 C CA . PRO A 1 92 ? 4.268 4.763 -38.531 1.00 50.09 92 PRO A CA 1
ATOM 742 C C . PRO A 1 92 ? 5.393 4.185 -37.650 1.00 50.09 92 PRO A C 1
ATOM 744 O O . PRO A 1 92 ? 6.158 3.336 -38.119 1.00 50.09 92 PRO A O 1
ATOM 747 N N . PRO A 1 93 ? 5.501 4.593 -36.367 1.00 46.00 93 PRO A N 1
ATOM 748 C CA . PRO A 1 93 ? 6.544 4.122 -35.462 1.00 46.00 93 PRO A CA 1
ATOM 749 C C . PRO A 1 93 ? 6.231 2.698 -34.987 1.00 46.00 93 PRO A C 1
ATOM 751 O O . PRO A 1 93 ? 5.687 2.481 -33.903 1.00 46.00 93 PRO A O 1
ATOM 754 N N . ASP A 1 94 ? 6.579 1.716 -35.813 1.00 41.16 94 ASP A N 1
ATOM 755 C CA . ASP A 1 94 ? 6.473 0.303 -35.471 1.00 41.16 94 ASP A CA 1
ATOM 756 C C . ASP A 1 94 ? 7.751 -0.159 -34.744 1.00 41.16 94 ASP A C 1
ATOM 758 O O . ASP A 1 94 ? 8.836 -0.266 -35.311 1.00 41.16 94 ASP A O 1
ATOM 762 N N . VAL A 1 95 ? 7.603 -0.357 -33.432 1.00 40.94 95 VAL A N 1
ATOM 763 C CA . VAL A 1 95 ? 8.336 -1.306 -32.578 1.00 40.94 95 VAL A CA 1
ATOM 764 C C . VAL A 1 95 ? 9.854 -1.391 -32.815 1.00 40.94 95 VAL A C 1
ATOM 766 O O . VAL A 1 95 ? 10.378 -2.260 -33.512 1.00 40.94 95 VAL A O 1
ATOM 769 N N . CYS A 1 96 ? 10.600 -0.551 -32.092 1.00 42.38 96 CYS A N 1
ATOM 770 C CA . CYS A 1 96 ? 12.056 -0.647 -31.983 1.00 42.38 96 CYS A CA 1
ATOM 771 C C . CYS A 1 96 ? 12.455 -1.868 -31.126 1.00 42.38 96 CYS A C 1
ATOM 773 O O . CYS A 1 96 ? 12.834 -1.752 -29.959 1.00 42.38 96 CYS A O 1
ATOM 775 N N . THR A 1 97 ? 12.356 -3.068 -31.703 1.00 51.53 97 THR A N 1
ATOM 776 C CA . THR A 1 97 ? 13.086 -4.237 -31.207 1.00 51.53 97 THR A CA 1
ATOM 777 C C . THR A 1 97 ? 14.528 -4.039 -31.647 1.00 51.53 97 THR A C 1
ATOM 779 O O . THR A 1 97 ? 14.858 -4.254 -32.810 1.00 51.53 97 THR A O 1
ATOM 782 N N . LEU A 1 98 ? 15.390 -3.574 -30.738 1.00 59.59 98 LEU A N 1
ATOM 783 C CA . LEU A 1 98 ? 16.835 -3.481 -30.966 1.00 59.59 98 LEU A CA 1
ATOM 784 C C . LEU A 1 98 ? 17.434 -4.892 -31.070 1.00 59.59 98 LEU A C 1
ATOM 786 O O . LEU A 1 98 ? 18.134 -5.363 -30.174 1.00 59.59 98 LEU A O 1
ATOM 790 N N . LEU A 1 99 ? 17.152 -5.577 -32.175 1.00 56.22 99 LEU A N 1
ATOM 791 C CA . LEU A 1 99 ? 17.978 -6.672 -32.644 1.00 56.22 99 LEU A CA 1
ATOM 792 C C . LEU A 1 99 ? 19.381 -6.106 -32.923 1.00 56.22 99 LEU A C 1
ATOM 794 O O . LEU A 1 99 ? 19.504 -4.966 -33.387 1.00 56.22 99 LEU A O 1
ATOM 798 N N . PRO A 1 100 ? 20.449 -6.853 -32.596 1.00 55.34 100 PRO A N 1
ATOM 799 C CA . PRO A 1 100 ? 21.806 -6.427 -32.899 1.00 55.34 100 PRO A CA 1
ATOM 800 C C . PRO A 1 100 ? 21.910 -6.210 -34.409 1.00 55.34 100 PRO A C 1
ATOM 802 O O . PRO A 1 100 ? 21.769 -7.148 -35.190 1.00 55.34 100 PRO A O 1
ATOM 805 N N . ASN A 1 101 ? 22.104 -4.956 -34.820 1.00 67.88 101 ASN A N 1
ATOM 806 C CA . ASN A 1 101 ? 22.344 -4.643 -36.218 1.00 67.88 101 ASN A CA 1
ATOM 807 C C . ASN A 1 101 ? 23.698 -5.270 -36.577 1.00 67.88 101 ASN A C 1
ATOM 809 O O . ASN A 1 101 ? 24.669 -5.085 -35.842 1.00 67.88 101 ASN A O 1
ATOM 813 N N . VAL A 1 102 ? 23.752 -6.027 -37.674 1.00 62.84 102 VAL A N 1
ATOM 814 C CA . VAL A 1 102 ? 24.921 -6.812 -38.113 1.00 62.84 102 VAL A CA 1
ATOM 815 C C . VAL A 1 102 ? 26.172 -5.928 -38.310 1.00 62.84 102 VAL A C 1
ATOM 817 O O . VAL A 1 102 ? 27.289 -6.430 -38.275 1.00 62.84 102 VAL A O 1
ATOM 820 N N . GLY A 1 103 ? 26.005 -4.601 -38.420 1.00 72.31 103 GLY A N 1
ATOM 821 C CA . GLY A 1 103 ? 27.090 -3.609 -38.471 1.00 72.31 103 GLY A CA 1
ATOM 822 C C . GLY A 1 103 ? 27.491 -2.951 -37.138 1.00 72.31 103 GLY A C 1
ATOM 823 O O . GLY A 1 103 ? 28.244 -1.977 -37.146 1.00 72.31 103 GLY A O 1
ATOM 824 N N . ASP A 1 104 ? 26.984 -3.394 -35.984 1.00 80.19 104 ASP A N 1
ATOM 825 C CA . ASP A 1 104 ? 27.363 -2.800 -34.698 1.00 80.19 104 ASP A CA 1
ATOM 826 C C . ASP A 1 104 ? 28.704 -3.351 -34.187 1.00 80.19 104 ASP A C 1
ATOM 828 O O . ASP A 1 104 ? 28.878 -4.550 -33.976 1.00 80.19 104 ASP A O 1
ATOM 832 N N . THR A 1 105 ? 29.643 -2.452 -33.880 1.00 89.62 105 THR A N 1
ATOM 833 C CA . THR A 1 105 ? 30.887 -2.832 -33.200 1.00 89.62 105 THR A CA 1
ATOM 834 C C . THR A 1 105 ? 30.594 -3.431 -31.812 1.00 89.62 105 THR A C 1
ATOM 836 O O . THR A 1 105 ? 29.621 -3.033 -31.156 1.00 89.62 105 THR A O 1
ATOM 839 N N . PRO A 1 106 ? 31.452 -4.327 -31.283 1.00 89.19 106 PRO A N 1
ATOM 840 C CA . PRO A 1 106 ? 31.236 -4.963 -29.977 1.00 89.19 106 PRO A CA 1
ATOM 841 C C . PRO A 1 106 ? 30.979 -3.966 -28.834 1.00 89.19 106 PRO A C 1
ATOM 843 O O . PRO A 1 106 ? 30.135 -4.189 -27.962 1.00 89.19 106 PRO A O 1
ATOM 846 N N . ARG A 1 107 ? 31.658 -2.812 -28.868 1.00 91.44 107 ARG A N 1
ATOM 847 C CA . ARG A 1 107 ? 31.463 -1.718 -27.906 1.00 91.44 107 ARG A CA 1
ATOM 848 C C . ARG A 1 107 ? 30.061 -1.112 -28.001 1.00 91.44 107 ARG A C 1
ATOM 850 O O . ARG A 1 107 ? 29.428 -0.880 -26.973 1.00 91.44 107 ARG A O 1
ATOM 857 N N . LYS A 1 108 ? 29.563 -0.884 -29.217 1.00 91.50 108 LYS A N 1
ATOM 858 C CA . LYS A 1 108 ? 28.231 -0.320 -29.469 1.00 91.50 108 LYS A CA 1
ATOM 859 C C . LYS A 1 108 ? 27.126 -1.266 -28.996 1.00 91.50 108 LYS A C 1
ATOM 861 O O . LYS A 1 108 ? 26.182 -0.815 -28.354 1.00 91.50 108 LYS A O 1
ATOM 866 N N . LEU A 1 109 ? 27.287 -2.576 -29.203 1.00 88.62 109 LEU A N 1
ATOM 867 C CA . LEU A 1 109 ? 26.370 -3.592 -28.672 1.00 88.62 109 LEU A CA 1
ATOM 868 C C . LEU A 1 109 ? 26.321 -3.590 -27.140 1.00 88.62 109 LEU A C 1
ATOM 870 O O . LEU A 1 109 ? 25.236 -3.649 -26.560 1.00 88.62 109 LEU A O 1
ATOM 874 N N . LYS A 1 110 ? 27.478 -3.485 -26.472 1.00 93.44 110 LYS A N 1
ATOM 875 C CA . LYS A 1 110 ? 27.543 -3.400 -25.004 1.00 93.44 110 LYS A CA 1
ATOM 876 C C . LYS A 1 110 ? 26.801 -2.169 -24.478 1.00 93.44 110 LYS A C 1
ATOM 878 O O . LYS A 1 110 ? 26.027 -2.290 -23.534 1.00 93.44 110 LYS A O 1
ATOM 883 N N . LEU A 1 111 ? 26.993 -1.012 -25.113 1.00 95.50 111 LEU A N 1
ATOM 884 C CA . LEU A 1 111 ? 26.302 0.225 -24.739 1.00 95.50 111 LEU A CA 1
ATOM 885 C C . LEU A 1 111 ? 24.789 0.129 -24.959 1.00 95.50 111 LEU A C 1
ATOM 887 O O . LEU A 1 111 ? 24.033 0.489 -24.065 1.00 95.50 111 LEU A O 1
ATOM 891 N N . LYS A 1 112 ? 24.335 -0.422 -26.092 1.00 92.62 112 LYS A N 1
ATOM 892 C CA . LYS A 1 112 ? 22.902 -0.649 -26.350 1.00 92.62 112 LYS A CA 1
ATOM 893 C C . LYS A 1 112 ? 22.259 -1.541 -25.287 1.00 92.62 112 LYS A C 1
ATOM 895 O O . LYS A 1 112 ? 21.196 -1.207 -24.773 1.00 92.62 112 LYS A O 1
ATOM 900 N N . LYS A 1 113 ? 22.920 -2.644 -24.916 1.00 93.06 113 LYS A N 1
ATOM 901 C CA . LYS A 1 113 ? 22.452 -3.525 -23.832 1.00 93.06 113 LYS A CA 1
ATOM 902 C C . LYS A 1 113 ? 22.348 -2.780 -22.502 1.00 93.06 113 LYS A C 1
ATOM 904 O O . LYS A 1 113 ? 21.373 -2.963 -21.778 1.00 93.06 113 LYS A O 1
ATOM 909 N N . GLU A 1 114 ? 23.325 -1.929 -22.196 1.00 96.56 114 GLU A N 1
ATOM 910 C CA . GLU A 1 114 ? 23.316 -1.148 -20.959 1.00 96.56 114 GLU A CA 1
ATOM 911 C C . GLU A 1 114 ? 22.206 -0.091 -20.946 1.00 96.56 114 GLU A C 1
ATOM 913 O O . GLU A 1 114 ? 21.531 0.055 -19.931 1.00 96.56 114 GLU A O 1
ATOM 918 N N . ILE A 1 115 ? 21.942 0.578 -22.073 1.00 97.44 115 ILE A N 1
ATOM 919 C CA . ILE A 1 115 ? 20.819 1.519 -22.213 1.00 97.44 115 ILE A CA 1
ATOM 920 C C . ILE A 1 115 ? 19.496 0.816 -21.897 1.00 97.44 115 ILE A C 1
ATOM 922 O O . ILE A 1 115 ? 18.765 1.272 -21.022 1.00 97.44 115 ILE A O 1
ATOM 926 N N . VAL A 1 116 ? 19.231 -0.340 -22.515 1.00 96.38 116 VAL A N 1
ATOM 927 C CA . VAL A 1 116 ? 18.004 -1.115 -22.255 1.00 96.38 116 VAL A CA 1
ATOM 928 C C . VAL A 1 116 ? 17.904 -1.511 -20.778 1.00 96.38 116 VAL A C 1
ATOM 930 O O . VAL A 1 1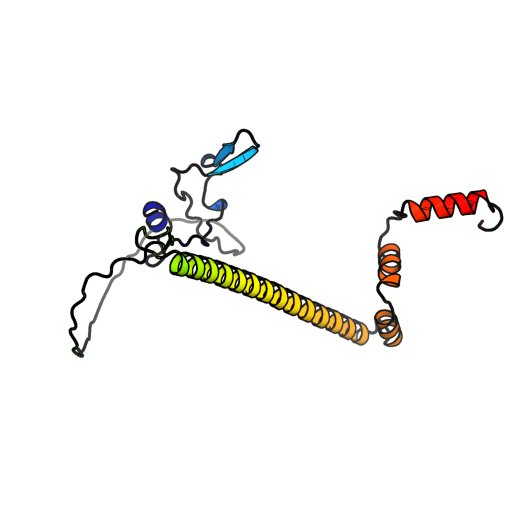16 ? 16.864 -1.328 -20.144 1.00 96.38 116 VAL A O 1
ATOM 933 N N . ARG A 1 117 ? 19.004 -1.989 -20.180 1.00 96.94 117 ARG A N 1
ATOM 934 C CA . ARG A 1 117 ? 19.044 -2.360 -18.756 1.00 96.94 117 ARG A CA 1
ATOM 935 C C . ARG A 1 117 ? 18.714 -1.174 -17.845 1.00 96.94 117 ARG A C 1
ATOM 937 O O . ARG A 1 117 ? 17.990 -1.334 -16.852 1.00 96.94 117 ARG A O 1
ATOM 944 N N . LEU A 1 118 ? 19.267 -0.001 -18.148 1.00 97.75 118 LEU A N 1
ATOM 945 C CA . LEU A 1 118 ? 19.045 1.229 -17.393 1.00 97.75 118 LEU A CA 1
ATOM 946 C C . LEU A 1 118 ? 17.613 1.736 -17.562 1.00 97.75 118 LEU A C 1
ATOM 948 O O . LEU A 1 118 ? 16.976 2.057 -16.558 1.00 97.75 118 LEU A O 1
ATOM 952 N N . GLU A 1 119 ? 17.076 1.729 -18.780 1.00 97.88 119 GLU A N 1
ATOM 953 C CA . GLU A 1 119 ? 15.683 2.082 -19.062 1.00 97.88 119 GLU A CA 1
ATOM 954 C C . GLU A 1 119 ? 14.709 1.186 -18.299 1.00 97.88 119 GLU A C 1
ATOM 956 O O . GLU A 1 119 ? 13.811 1.679 -17.616 1.00 97.88 119 GLU A O 1
ATOM 961 N N . ASP A 1 120 ? 14.911 -0.129 -18.340 1.00 97.00 120 ASP A N 1
ATOM 962 C CA . ASP A 1 120 ? 14.081 -1.081 -17.605 1.00 97.00 120 ASP A CA 1
ATOM 963 C C . ASP A 1 120 ? 14.166 -0.863 -16.095 1.00 97.00 120 ASP A C 1
ATOM 965 O O . ASP A 1 120 ? 13.172 -0.956 -15.368 1.00 97.00 120 ASP A O 1
ATOM 969 N N . THR A 1 121 ? 15.355 -0.528 -15.599 1.00 97.81 121 THR A N 1
ATOM 970 C CA . THR A 1 121 ? 15.560 -0.207 -14.186 1.00 97.81 121 THR A CA 1
ATOM 971 C C . THR A 1 121 ? 14.838 1.083 -13.801 1.00 97.81 121 THR A C 1
ATOM 973 O O . THR A 1 121 ? 14.174 1.119 -12.762 1.00 97.81 121 THR A O 1
ATOM 976 N N . ALA A 1 122 ? 14.896 2.116 -14.640 1.00 98.12 122 ALA A N 1
ATOM 977 C CA . ALA A 1 122 ? 14.168 3.363 -14.440 1.00 98.12 122 ALA A CA 1
ATOM 978 C C . ALA A 1 122 ? 12.646 3.140 -14.468 1.00 98.12 122 ALA A C 1
ATOM 980 O O . ALA A 1 122 ? 11.941 3.606 -13.569 1.00 98.12 122 ALA A O 1
ATOM 981 N N . LYS A 1 123 ? 12.140 2.348 -15.424 1.00 97.69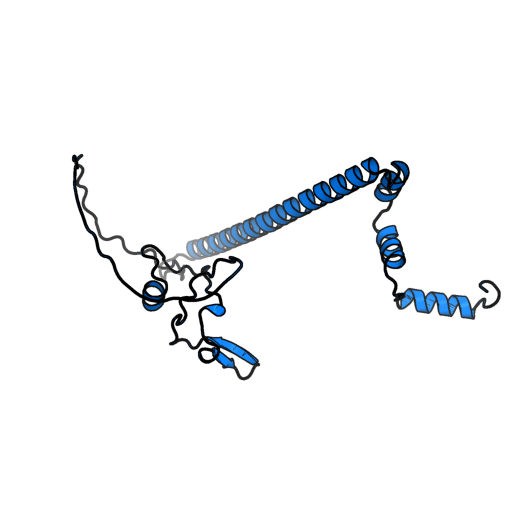 123 LYS A N 1
ATOM 982 C CA . LYS A 1 123 ? 10.722 1.955 -15.517 1.00 97.69 123 LYS A CA 1
ATOM 983 C C . LYS A 1 123 ? 10.259 1.238 -14.245 1.00 97.69 123 LYS A C 1
ATOM 985 O O . LYS A 1 123 ? 9.263 1.644 -13.642 1.00 97.69 123 LYS A O 1
ATOM 990 N N . ARG A 1 124 ? 11.008 0.233 -13.770 1.00 96.94 124 ARG A N 1
ATOM 991 C CA . ARG A 1 124 ? 10.704 -0.488 -12.516 1.00 96.94 124 ARG A CA 1
ATOM 992 C C . ARG A 1 124 ? 10.686 0.440 -11.302 1.00 96.94 124 ARG A C 1
ATOM 994 O O . ARG A 1 124 ? 9.759 0.370 -10.493 1.00 96.94 124 ARG A O 1
ATOM 1001 N N . ARG A 1 125 ? 11.673 1.334 -11.182 1.00 98.00 125 ARG A N 1
ATOM 1002 C CA . ARG A 1 125 ? 11.736 2.327 -10.094 1.00 98.00 125 ARG A CA 1
ATOM 1003 C C . ARG A 1 125 ? 10.526 3.259 -10.121 1.00 98.00 125 ARG A C 1
ATOM 1005 O O . ARG A 1 125 ? 9.893 3.442 -9.087 1.00 98.00 125 ARG A O 1
ATOM 1012 N N . ARG A 1 126 ? 10.142 3.772 -11.294 1.00 97.50 126 ARG A N 1
ATOM 1013 C CA . ARG A 1 126 ? 8.953 4.626 -11.459 1.00 97.50 126 ARG A CA 1
ATOM 1014 C C . ARG A 1 126 ? 7.674 3.919 -11.009 1.00 97.50 126 ARG A C 1
ATOM 1016 O O . ARG A 1 126 ? 6.903 4.489 -10.240 1.00 97.50 126 ARG A O 1
ATOM 1023 N N . LEU A 1 127 ? 7.468 2.670 -11.430 1.00 97.31 127 LEU A N 1
ATOM 1024 C CA . LEU A 1 127 ? 6.315 1.870 -11.000 1.00 97.31 127 LEU A CA 1
ATOM 1025 C C . LEU A 1 127 ? 6.301 1.677 -9.480 1.00 97.31 127 LEU A C 1
ATOM 1027 O O . LEU A 1 127 ? 5.267 1.880 -8.842 1.00 97.31 127 LEU A O 1
ATOM 1031 N N . ARG A 1 128 ? 7.455 1.358 -8.880 1.00 97.38 128 ARG A N 1
ATOM 1032 C CA . ARG A 1 128 ? 7.580 1.229 -7.423 1.00 97.38 128 ARG A CA 1
ATOM 1033 C C . ARG A 1 128 ? 7.235 2.535 -6.711 1.00 97.38 128 ARG A C 1
ATOM 1035 O O . ARG A 1 128 ? 6.474 2.497 -5.748 1.00 97.38 128 ARG A O 1
ATOM 1042 N N . CYS A 1 129 ? 7.730 3.673 -7.194 1.00 97.75 129 CYS A N 1
ATOM 1043 C CA . CYS A 1 129 ? 7.396 4.986 -6.643 1.00 97.75 129 CYS A CA 1
ATOM 1044 C C . CYS A 1 129 ? 5.890 5.265 -6.705 1.00 97.75 129 CYS A C 1
ATOM 1046 O O . CYS A 1 129 ? 5.317 5.699 -5.709 1.00 97.75 129 CYS A O 1
ATOM 1048 N N . ASN A 1 130 ? 5.227 4.950 -7.820 1.00 97.00 130 ASN A N 1
ATOM 1049 C CA . ASN A 1 130 ? 3.777 5.118 -7.947 1.00 97.00 130 ASN A CA 1
ATOM 1050 C C . ASN A 1 130 ? 3.008 4.254 -6.934 1.00 97.00 130 ASN A C 1
ATOM 1052 O O . ASN A 1 130 ? 2.092 4.737 -6.264 1.00 97.00 130 ASN A O 1
ATOM 1056 N N . VAL A 1 131 ? 3.402 2.988 -6.765 1.00 97.19 131 VAL A N 1
ATOM 1057 C CA . VAL A 1 131 ? 2.805 2.097 -5.756 1.00 97.19 131 VAL A CA 1
ATOM 1058 C C . VAL A 1 131 ? 3.011 2.656 -4.347 1.00 97.19 131 VAL A C 1
ATOM 1060 O O . VAL A 1 131 ? 2.063 2.752 -3.575 1.00 97.19 131 VAL A O 1
ATOM 1063 N N . LEU A 1 132 ? 4.223 3.096 -4.011 1.00 97.94 132 LEU A N 1
ATOM 1064 C CA . LEU A 1 132 ? 4.502 3.679 -2.698 1.00 97.94 132 LEU A CA 1
ATOM 1065 C C . LEU A 1 132 ? 3.698 4.963 -2.461 1.00 97.94 132 LEU A C 1
ATOM 1067 O O . LEU A 1 132 ? 3.117 5.138 -1.391 1.00 97.94 132 LEU A O 1
ATOM 1071 N N . TYR A 1 133 ? 3.600 5.837 -3.463 1.00 97.69 133 TYR A N 1
ATOM 1072 C CA . TYR A 1 133 ? 2.847 7.084 -3.368 1.00 97.69 133 TYR A CA 1
ATOM 1073 C C . TYR A 1 133 ? 1.349 6.832 -3.157 1.00 97.69 133 TYR A C 1
ATOM 1075 O O . TYR A 1 133 ? 0.728 7.454 -2.289 1.00 97.69 133 TYR A O 1
ATOM 1083 N N . THR A 1 134 ? 0.768 5.898 -3.914 1.00 97.31 134 THR A N 1
ATOM 1084 C CA . THR A 1 134 ? -0.650 5.528 -3.784 1.00 97.31 134 THR A CA 1
ATOM 1085 C C . THR A 1 134 ? -0.943 4.886 -2.431 1.00 97.31 134 THR A C 1
ATOM 1087 O O . THR A 1 134 ? -1.894 5.299 -1.765 1.00 97.31 134 THR A O 1
ATOM 1090 N N . THR A 1 135 ? -0.102 3.956 -1.971 1.00 97.56 135 THR A N 1
ATOM 1091 C CA . THR A 1 135 ? -0.214 3.344 -0.638 1.00 97.56 135 THR A CA 1
ATOM 1092 C C . THR A 1 135 ? -0.111 4.394 0.462 1.00 97.56 135 THR A C 1
ATOM 1094 O O . THR A 1 135 ? -0.982 4.457 1.327 1.00 97.56 135 THR A O 1
ATOM 1097 N N . ARG A 1 136 ? 0.876 5.296 0.391 1.00 98.06 136 ARG A N 1
ATOM 1098 C CA . ARG A 1 136 ? 1.023 6.410 1.338 1.00 98.06 136 ARG A CA 1
ATOM 1099 C C . ARG A 1 136 ? -0.221 7.298 1.360 1.00 98.06 136 ARG A C 1
ATOM 1101 O O . ARG A 1 136 ? -0.696 7.650 2.433 1.00 98.06 136 ARG A O 1
ATOM 1108 N N . ARG A 1 137 ? -0.765 7.659 0.192 1.00 98.06 137 ARG A N 1
ATOM 1109 C CA . ARG A 1 137 ? -1.988 8.474 0.090 1.00 98.06 137 ARG A CA 1
ATOM 1110 C C . ARG A 1 137 ? -3.179 7.777 0.754 1.00 98.06 137 ARG A C 1
ATOM 1112 O O . ARG A 1 137 ? -3.910 8.422 1.497 1.00 98.06 137 ARG A O 1
ATOM 1119 N N . ARG A 1 138 ? -3.367 6.477 0.506 1.00 97.31 138 ARG A N 1
ATOM 1120 C CA . ARG A 1 138 ? -4.447 5.680 1.117 1.00 97.31 138 ARG A CA 1
ATOM 1121 C C . ARG A 1 138 ? -4.290 5.579 2.634 1.00 97.31 138 ARG A C 1
ATOM 1123 O O . ARG A 1 138 ? -5.263 5.786 3.347 1.00 97.31 138 ARG A O 1
ATOM 1130 N N . LEU A 1 139 ? -3.074 5.319 3.118 1.00 97.31 139 LEU A N 1
ATOM 1131 C CA . LEU A 1 139 ? -2.775 5.267 4.551 1.00 97.31 139 LEU A CA 1
ATOM 1132 C C . LEU A 1 139 ? -3.059 6.606 5.233 1.00 97.31 139 LEU A C 1
ATOM 1134 O O . LEU A 1 139 ? -3.746 6.621 6.246 1.00 97.31 139 LEU A O 1
ATOM 1138 N N . LYS A 1 140 ? -2.621 7.727 4.643 1.00 97.81 140 LYS A N 1
ATOM 1139 C CA . LYS A 1 140 ? -2.921 9.068 5.167 1.00 97.81 140 LYS A CA 1
ATOM 1140 C C . LYS A 1 140 ? -4.424 9.317 5.283 1.00 97.81 140 LYS A C 1
ATOM 1142 O O . LYS A 1 140 ? -4.877 9.705 6.350 1.00 97.81 140 LYS A O 1
ATOM 1147 N N . LYS A 1 141 ? -5.195 9.012 4.233 1.00 97.69 141 LYS A N 1
ATOM 1148 C CA . LYS A 1 141 ? -6.662 9.127 4.275 1.00 97.69 141 LYS A CA 1
ATOM 1149 C C . LYS A 1 141 ? -7.291 8.254 5.357 1.00 97.69 141 LYS A C 1
ATOM 1151 O O . LYS A 1 141 ? -8.248 8.671 5.990 1.00 97.69 141 LYS A O 1
ATOM 1156 N N . LYS A 1 142 ? -6.770 7.042 5.573 1.00 97.06 142 LYS A N 1
ATOM 1157 C CA . LYS A 1 142 ? -7.267 6.153 6.629 1.00 97.06 142 LYS A CA 1
ATOM 1158 C C . LYS A 1 142 ? -6.998 6.731 8.018 1.00 97.06 142 LYS A C 1
ATOM 1160 O O . LYS A 1 142 ? -7.880 6.679 8.860 1.00 97.06 142 LYS A O 1
ATOM 1165 N N . VAL A 1 143 ? -5.814 7.295 8.246 1.00 95.56 143 VAL A N 1
ATOM 1166 C CA . VAL A 1 143 ? -5.471 7.966 9.511 1.00 95.56 143 VAL A CA 1
ATOM 1167 C C . VAL A 1 143 ? -6.352 9.195 9.734 1.00 95.56 143 VAL A C 1
ATOM 1169 O O . VAL A 1 143 ? -6.892 9.364 10.820 1.00 95.56 143 VAL A O 1
ATOM 1172 N N . GLU A 1 144 ? -6.561 10.008 8.700 1.00 97.50 144 GLU A N 1
ATOM 1173 C CA . GLU A 1 144 ? -7.460 11.164 8.754 1.00 97.50 144 GLU A CA 1
ATOM 1174 C C . GLU A 1 144 ? -8.895 10.736 9.084 1.00 97.50 144 GLU A C 1
ATOM 1176 O O . GLU A 1 144 ? -9.473 11.223 10.047 1.00 97.50 144 GLU A O 1
ATOM 1181 N N . ASN A 1 145 ? -9.430 9.738 8.381 1.00 97.94 145 ASN A N 1
ATOM 1182 C CA . ASN A 1 145 ? -10.765 9.211 8.647 1.00 97.94 145 ASN A CA 1
ATOM 1183 C C . ASN A 1 145 ? -10.905 8.635 10.067 1.00 97.94 145 ASN A C 1
ATOM 1185 O O . ASN A 1 145 ? -11.860 8.959 10.760 1.00 97.94 145 ASN A O 1
ATOM 1189 N N . LEU A 1 146 ? -9.948 7.823 10.529 1.00 93.56 146 LEU A N 1
ATOM 1190 C CA . LEU A 1 146 ? -9.987 7.264 11.885 1.00 93.56 146 LEU A CA 1
ATOM 1191 C C . LEU A 1 146 ? -9.873 8.352 12.956 1.00 93.56 146 LEU A C 1
ATOM 1193 O O . LEU A 1 146 ? -10.582 8.298 13.955 1.00 93.56 146 LEU A O 1
ATOM 1197 N N . SER A 1 147 ? -9.021 9.356 12.746 1.00 93.44 147 SER A N 1
ATOM 1198 C CA . SER A 1 147 ? -8.920 10.489 13.671 1.00 93.44 147 SER A CA 1
ATOM 1199 C C . SER A 1 147 ? -10.186 11.348 13.676 1.00 93.44 147 SER A C 1
ATOM 1201 O O . SER A 1 147 ? -10.575 11.832 14.733 1.00 93.44 147 SER A O 1
ATOM 1203 N N . GLN A 1 148 ? -10.873 11.487 12.538 1.00 96.38 148 GLN A N 1
ATOM 1204 C CA . GLN A 1 148 ? -12.186 12.125 12.466 1.00 96.38 148 GLN A CA 1
ATOM 1205 C C . GLN A 1 148 ? -13.248 11.338 13.244 1.00 96.38 148 GLN A C 1
ATOM 1207 O O . GLN A 1 148 ? -13.950 11.926 14.059 1.00 96.38 148 GLN A O 1
ATOM 1212 N N . VAL A 1 149 ? -13.308 10.012 13.081 1.00 94.81 149 VAL A N 1
ATOM 1213 C CA . VAL A 1 149 ? -14.223 9.158 13.859 1.00 94.81 149 VAL A CA 1
ATOM 1214 C C . VAL A 1 149 ? -13.967 9.302 15.361 1.00 94.81 149 VAL A C 1
ATOM 1216 O O . VAL A 1 149 ? -14.914 9.431 16.128 1.00 94.81 149 VAL A O 1
ATOM 1219 N N . LEU A 1 150 ? -12.703 9.331 15.800 1.00 92.38 150 LEU A N 1
ATOM 1220 C CA . LEU A 1 150 ? -12.385 9.542 17.217 1.00 92.38 150 LEU A CA 1
ATOM 1221 C C . LEU A 1 150 ? -12.903 10.894 17.728 1.00 92.38 150 LEU A C 1
ATOM 1223 O O . LEU A 1 150 ? -13.491 10.935 18.804 1.00 92.38 150 LEU A O 1
ATOM 1227 N N . LYS A 1 151 ? -12.757 11.974 16.948 1.00 92.38 151 LYS A N 1
ATOM 1228 C CA . LYS A 1 151 ? -13.317 13.292 17.299 1.00 92.38 151 LYS A CA 1
ATOM 1229 C C . LYS A 1 151 ? -14.836 13.242 17.449 1.00 92.38 151 LYS A C 1
ATOM 1231 O O . LYS A 1 151 ? -15.352 13.679 18.471 1.00 92.38 151 LYS A O 1
ATOM 1236 N N . GLU A 1 152 ? -15.537 12.637 16.492 1.00 95.25 152 GLU A N 1
ATOM 1237 C CA . GLU A 1 152 ? -16.999 12.495 16.544 1.00 95.25 152 GLU A CA 1
ATOM 1238 C C . GLU A 1 152 ? -17.468 11.692 17.771 1.00 95.25 152 GLU A C 1
ATOM 1240 O O . GLU A 1 152 ? -18.512 11.985 18.355 1.00 95.25 152 GLU A O 1
ATOM 1245 N N . LEU A 1 153 ? -16.709 10.671 18.185 1.00 94.25 153 LEU A N 1
ATOM 1246 C CA . LEU A 1 153 ? -17.025 9.869 19.372 1.00 94.25 153 LEU A CA 1
ATOM 1247 C C . LEU A 1 153 ? -16.795 10.642 20.681 1.00 94.25 153 LEU A C 1
ATOM 1249 O O . LEU A 1 153 ? -17.583 10.479 21.616 1.00 94.25 153 LEU A O 1
ATOM 1253 N N . ILE A 1 154 ? -15.771 11.502 20.737 1.00 92.75 154 ILE A N 1
ATOM 1254 C CA . ILE A 1 154 ? -15.541 12.423 21.863 1.00 92.75 154 ILE A CA 1
ATOM 1255 C C . ILE A 1 154 ? -16.676 13.451 21.944 1.00 92.75 154 ILE A C 1
ATOM 1257 O O . ILE A 1 154 ? -17.232 13.669 23.020 1.00 92.75 154 ILE A O 1
ATOM 1261 N N . GLU A 1 155 ? -17.058 14.055 20.814 1.00 94.38 155 GLU A N 1
ATOM 1262 C CA . GLU A 1 155 ? -18.146 15.042 20.737 1.00 94.38 155 GLU A CA 1
ATOM 1263 C C . GLU A 1 155 ? -19.477 14.460 21.225 1.00 94.38 155 GLU A C 1
ATOM 1265 O O . GLU A 1 155 ? -20.199 15.096 21.993 1.00 94.38 155 GLU A O 1
ATOM 1270 N N . LYS A 1 156 ? -19.769 13.207 20.858 1.00 95.00 156 LYS A N 1
ATOM 1271 C CA . LYS A 1 156 ? -20.953 12.466 21.322 1.00 95.00 156 LYS A CA 1
ATOM 1272 C C . LYS A 1 156 ? -20.835 11.947 22.761 1.00 95.00 156 LYS A C 1
ATOM 1274 O O . LYS A 1 156 ? -21.746 11.271 23.229 1.00 95.00 156 LYS A O 1
ATOM 1279 N N . ARG A 1 157 ? -19.725 12.232 23.453 1.00 90.25 157 ARG A N 1
ATOM 1280 C CA . ARG A 1 157 ? -19.386 11.734 24.799 1.00 90.25 157 ARG A CA 1
ATOM 1281 C C . ARG A 1 157 ? -19.476 10.211 24.943 1.00 90.25 157 ARG A C 1
ATOM 1283 O O . ARG A 1 157 ? -19.769 9.703 26.020 1.00 90.25 157 ARG A O 1
ATOM 1290 N N . LEU A 1 158 ? -19.206 9.484 23.860 1.00 91.69 158 LEU A N 1
ATOM 1291 C CA . LEU A 1 158 ? -19.159 8.020 23.867 1.00 91.69 158 LEU A CA 1
ATOM 1292 C C . LEU A 1 158 ? -17.800 7.496 24.348 1.00 91.69 158 LEU A C 1
ATOM 1294 O O . LEU A 1 158 ? -17.706 6.343 24.758 1.00 91.69 158 LEU A O 1
ATOM 1298 N N . ILE A 1 159 ? -16.757 8.330 24.269 1.00 90.62 159 ILE A N 1
ATOM 1299 C CA . ILE A 1 159 ? -15.377 8.004 24.642 1.00 90.62 159 ILE A CA 1
ATOM 1300 C C . ILE A 1 159 ? -14.752 9.217 25.352 1.00 90.62 159 ILE A C 1
ATOM 1302 O O . ILE A 1 159 ? -14.984 10.358 24.947 1.00 90.62 159 ILE A O 1
ATOM 1306 N N . THR A 1 160 ? -13.968 8.987 26.410 1.00 91.56 160 THR A N 1
ATOM 1307 C CA . THR A 1 160 ? -13.208 10.036 27.116 1.00 91.56 160 THR A CA 1
ATOM 1308 C C . THR A 1 160 ? -11.841 10.274 26.473 1.00 91.56 160 THR A C 1
ATOM 1310 O O . THR A 1 160 ? -11.268 9.379 25.853 1.00 91.56 160 THR A O 1
ATOM 1313 N N . GLN A 1 161 ? -11.274 11.473 26.644 1.00 88.56 161 GLN A N 1
ATOM 1314 C CA . GLN A 1 161 ? -9.936 11.784 26.120 1.00 88.56 161 GLN A CA 1
ATOM 1315 C C . GLN A 1 161 ? -8.871 10.802 26.644 1.00 88.56 161 GLN A C 1
ATOM 1317 O O . GLN A 1 161 ? -8.050 10.319 25.871 1.00 88.56 161 GLN A O 1
ATOM 1322 N N . GLU A 1 162 ? -8.967 10.398 27.913 1.00 88.88 162 GLU A N 1
ATOM 1323 C CA . GLU A 1 162 ? -8.086 9.391 28.521 1.00 88.88 162 GLU A CA 1
ATOM 1324 C C . GLU A 1 162 ? -8.120 8.043 27.779 1.00 88.88 162 GLU A C 1
ATOM 1326 O O . GLU A 1 162 ? -7.087 7.409 27.579 1.00 88.88 162 GLU A O 1
ATOM 1331 N N . GLN A 1 163 ? -9.295 7.603 27.314 1.00 88.19 163 GLN A N 1
ATOM 1332 C CA . GLN A 1 163 ? -9.435 6.365 26.537 1.00 88.19 163 GLN A CA 1
ATOM 1333 C C . GLN A 1 163 ? -8.788 6.476 25.150 1.00 88.19 163 GLN A C 1
ATOM 1335 O O . GLN A 1 163 ? -8.272 5.487 24.625 1.00 88.19 163 GLN A O 1
ATOM 1340 N N . VAL A 1 164 ? -8.785 7.671 24.557 1.00 86.88 164 VAL A N 1
ATOM 1341 C CA . VAL A 1 164 ? -8.101 7.944 23.285 1.00 86.88 164 VAL A CA 1
ATOM 1342 C C . VAL A 1 164 ? -6.585 7.924 23.469 1.00 86.88 164 VAL A C 1
ATOM 1344 O O . VAL A 1 164 ? -5.877 7.337 22.649 1.00 86.88 164 VAL A O 1
ATOM 1347 N N . ASP A 1 165 ? -6.090 8.477 24.572 1.00 86.94 165 ASP A N 1
ATOM 1348 C CA . ASP A 1 165 ? -4.666 8.463 24.911 1.00 86.94 165 ASP A CA 1
ATOM 1349 C C . ASP A 1 165 ? -4.184 7.032 25.241 1.00 86.94 165 ASP A C 1
ATOM 1351 O O . ASP A 1 165 ? -3.106 6.600 24.811 1.00 86.94 165 ASP A O 1
ATOM 1355 N N . LEU A 1 166 ? -5.026 6.227 25.903 1.00 85.81 166 LEU A N 1
ATOM 1356 C CA . LEU A 1 166 ? -4.809 4.785 26.078 1.00 85.81 166 LEU A CA 1
ATOM 1357 C C . LEU A 1 166 ? -4.754 4.045 24.733 1.00 85.81 166 LEU A C 1
ATOM 1359 O O . LEU A 1 166 ? -3.902 3.181 24.533 1.00 85.81 166 LEU A O 1
ATOM 1363 N N . LEU A 1 167 ? -5.614 4.395 23.774 1.00 83.06 167 LEU A N 1
ATOM 1364 C CA . LEU A 1 167 ? -5.578 3.796 22.439 1.00 83.06 167 LEU A CA 1
ATOM 1365 C C . LEU A 1 167 ? -4.309 4.186 21.665 1.00 83.06 167 LEU A C 1
ATOM 1367 O O . LEU A 1 167 ? -3.761 3.358 20.941 1.00 83.06 167 LEU A O 1
ATOM 1371 N N . ALA A 1 168 ? -3.819 5.417 21.830 1.00 83.44 168 ALA A N 1
ATOM 1372 C CA . ALA A 1 168 ? -2.580 5.881 21.204 1.00 83.44 168 ALA A CA 1
ATOM 1373 C C . ALA A 1 168 ? -1.333 5.181 21.775 1.00 83.44 168 ALA A C 1
ATOM 1375 O O . ALA A 1 168 ? -0.379 4.920 21.040 1.00 83.44 168 ALA A O 1
ATOM 1376 N N . SER A 1 169 ? -1.354 4.845 23.067 1.00 83.69 169 SER A N 1
ATOM 1377 C CA . SER A 1 169 ? -0.291 4.077 23.733 1.00 83.69 169 SER A CA 1
ATOM 1378 C C . SER A 1 169 ? -0.396 2.563 23.506 1.00 83.69 169 SER A C 1
ATOM 1380 O O . SER A 1 169 ? 0.601 1.848 23.644 1.00 83.69 169 SER A O 1
ATOM 1382 N N . CYS A 1 170 ? -1.562 2.058 23.087 1.00 77.38 170 CYS A N 1
ATOM 1383 C CA . CYS A 1 170 ? -1.746 0.666 22.684 1.00 77.38 170 CYS A CA 1
ATOM 1384 C C . CYS A 1 170 ? -0.975 0.356 21.389 1.00 77.38 170 CYS A C 1
ATOM 1386 O O . CYS A 1 170 ? -1.473 0.500 20.273 1.00 77.38 170 CYS A O 1
ATOM 1388 N N . GLY A 1 171 ? 0.263 -0.116 21.541 1.00 75.00 171 GLY A N 1
ATOM 1389 C CA . GLY A 1 171 ? 1.083 -0.605 20.435 1.00 75.00 171 GLY A CA 1
ATOM 1390 C C . GLY A 1 171 ? 0.571 -1.913 19.809 1.00 75.00 171 GLY A C 1
ATOM 1391 O O . GLY A 1 171 ? -0.438 -2.496 20.208 1.00 75.00 171 GLY A O 1
ATOM 1392 N N . LEU A 1 172 ? 1.335 -2.433 18.842 1.00 70.69 172 LEU A N 1
ATOM 1393 C CA . LEU A 1 172 ? 1.033 -3.667 18.092 1.00 70.69 172 LEU A CA 1
ATOM 1394 C C . LEU A 1 172 ? 0.760 -4.891 18.991 1.00 70.69 172 LEU A C 1
ATOM 1396 O O . LEU A 1 172 ? -0.017 -5.763 18.609 1.00 70.69 172 LEU A O 1
ATOM 1400 N N . SER A 1 173 ? 1.359 -4.935 20.186 1.00 69.19 173 SER A N 1
ATOM 1401 C CA . SER A 1 173 ? 1.162 -6.004 21.177 1.00 69.19 173 SER A CA 1
ATOM 1402 C C . SER A 1 173 ? -0.288 -6.079 21.682 1.00 69.19 173 SER A C 1
ATOM 1404 O O . SER A 1 173 ? -0.881 -7.156 21.745 1.00 69.19 173 SER A O 1
ATOM 1406 N N . ALA A 1 174 ? -0.914 -4.927 21.944 1.00 74.69 174 ALA A N 1
ATOM 1407 C CA . ALA A 1 174 ? -2.294 -4.865 22.424 1.00 74.69 174 ALA A CA 1
ATOM 1408 C C . ALA A 1 174 ? -3.316 -5.162 21.314 1.00 74.69 174 ALA A C 1
ATOM 1410 O O . ALA A 1 174 ? -4.420 -5.623 21.596 1.00 74.69 174 ALA A O 1
ATOM 1411 N N . ALA A 1 175 ? -2.957 -4.962 20.041 1.00 76.50 175 ALA A N 1
ATOM 1412 C CA . ALA A 1 175 ? -3.874 -5.149 18.916 1.00 76.50 175 ALA A CA 1
ATOM 1413 C C . ALA A 1 175 ? -4.402 -6.591 18.805 1.00 76.50 175 ALA A C 1
ATOM 1415 O O . ALA A 1 175 ? -5.578 -6.795 18.504 1.00 76.50 175 ALA A O 1
ATOM 1416 N N . ALA A 1 176 ? -3.559 -7.593 19.077 1.00 74.56 176 ALA A N 1
ATOM 1417 C CA . ALA A 1 176 ? -3.974 -8.996 19.080 1.00 74.56 176 ALA A CA 1
ATOM 1418 C C . ALA A 1 176 ? -4.964 -9.293 20.218 1.00 74.56 176 AL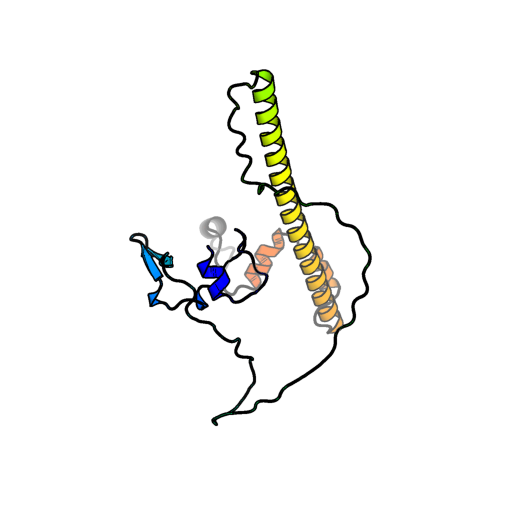A A C 1
ATOM 1420 O O . ALA A 1 176 ? -5.963 -9.985 20.009 1.00 74.56 176 ALA A O 1
ATOM 1421 N N . LEU A 1 177 ? -4.717 -8.721 21.400 1.00 75.38 177 LEU A N 1
ATOM 1422 C CA . LEU A 1 177 ?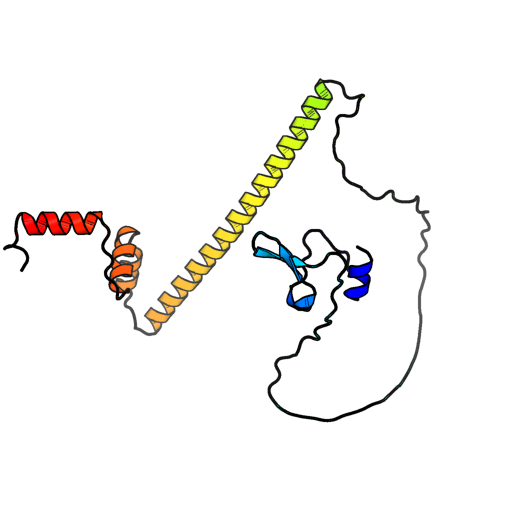 -5.580 -8.859 22.568 1.00 75.38 177 LEU A CA 1
ATOM 1423 C C . LEU A 1 177 ? -6.942 -8.188 22.336 1.00 75.38 177 LEU A C 1
ATOM 1425 O O . LEU A 1 177 ? -7.975 -8.825 22.512 1.00 75.38 177 LEU A O 1
ATOM 1429 N N . ILE A 1 178 ? -6.949 -6.947 21.843 1.00 78.75 178 ILE A N 1
ATOM 1430 C CA . ILE A 1 178 ? -8.168 -6.195 21.512 1.00 78.75 178 ILE A CA 1
ATOM 1431 C C . ILE A 1 178 ? -8.976 -6.934 20.440 1.00 78.75 178 ILE A C 1
ATOM 1433 O O . ILE A 1 178 ? -10.183 -7.122 20.586 1.00 78.75 178 ILE A O 1
ATOM 1437 N N . LYS A 1 179 ? -8.316 -7.433 19.385 1.00 78.69 179 LYS A N 1
ATOM 1438 C CA . LYS A 1 179 ? -8.979 -8.226 18.341 1.00 78.69 179 LYS A CA 1
ATOM 1439 C C . LYS A 1 179 ? -9.653 -9.464 18.929 1.00 78.69 179 LYS A C 1
ATOM 1441 O O . LYS A 1 179 ? -10.786 -9.751 18.559 1.00 78.69 179 LYS A O 1
ATOM 1446 N N . ARG A 1 180 ? -8.991 -10.135 19.878 1.00 75.75 180 ARG A N 1
ATOM 1447 C CA . ARG A 1 180 ? -9.521 -11.295 20.601 1.00 75.75 180 ARG A CA 1
ATOM 1448 C C . ARG A 1 180 ? -10.685 -10.948 21.533 1.00 75.75 180 ARG A C 1
ATOM 1450 O O . ARG A 1 180 ? -11.593 -11.759 21.661 1.00 75.75 180 ARG A O 1
ATOM 1457 N N . MET A 1 181 ? -10.675 -9.775 22.167 1.00 76.38 181 MET A N 1
ATOM 1458 C CA . MET A 1 181 ? -11.792 -9.300 22.996 1.00 76.38 181 MET A CA 1
ATOM 1459 C C . MET A 1 181 ? -13.043 -9.003 22.161 1.00 76.38 181 MET A C 1
ATOM 1461 O O . MET A 1 181 ? -14.157 -9.235 22.618 1.00 76.38 181 MET A O 1
ATOM 1465 N N . ILE A 1 182 ? -12.861 -8.512 20.932 1.00 80.00 182 ILE A N 1
ATOM 1466 C CA . ILE A 1 182 ? -13.962 -8.167 20.023 1.00 80.00 182 ILE A CA 1
ATOM 1467 C C . ILE A 1 182 ? -14.488 -9.412 19.284 1.00 80.00 182 ILE A C 1
ATOM 1469 O O . ILE A 1 182 ? -15.685 -9.527 19.019 1.00 80.00 182 ILE A O 1
ATOM 1473 N N . SER A 1 183 ? -13.616 -10.366 18.942 1.00 79.62 183 SER A N 1
ATOM 1474 C CA . SER A 1 183 ? -14.010 -11.600 18.259 1.00 79.62 183 SER A CA 1
ATOM 1475 C C . SER A 1 183 ? -14.605 -12.625 19.229 1.00 79.62 183 SER A C 1
ATOM 1477 O O . SER A 1 183 ? -13.942 -13.061 20.164 1.00 79.62 183 SER A O 1
ATOM 1479 N N . LYS A 1 184 ? -15.823 -13.110 18.955 1.00 67.81 184 LYS A N 1
ATOM 1480 C CA . LYS A 1 184 ? -16.517 -14.127 19.775 1.00 67.81 184 LYS A CA 1
ATOM 1481 C C . LYS A 1 184 ? -15.923 -15.551 19.686 1.00 67.81 184 LYS A C 1
ATOM 1483 O O . LYS A 1 184 ? -16.467 -16.470 20.290 1.00 67.81 184 LYS A O 1
ATOM 1488 N N . GLY A 1 185 ? -14.823 -15.748 18.953 1.00 66.00 185 GLY A N 1
ATOM 1489 C CA . GLY A 1 185 ? -14.147 -17.037 18.770 1.00 66.00 185 GLY A CA 1
ATOM 1490 C C . GLY A 1 185 ? -12.756 -17.043 19.402 1.00 66.00 185 GLY A C 1
ATOM 1491 O O . GLY A 1 185 ? -11.939 -16.167 19.124 1.00 66.00 185 GLY A O 1
ATOM 1492 N N . LYS A 1 186 ? -12.483 -18.030 20.260 1.00 66.81 186 LYS A N 1
ATOM 1493 C CA . LYS A 1 186 ? -11.191 -18.201 20.936 1.00 66.81 186 LYS A CA 1
ATOM 1494 C C . LYS A 1 186 ? -10.332 -19.224 20.185 1.00 66.81 186 LYS A C 1
ATOM 1496 O O . LYS A 1 186 ? -10.210 -20.364 20.621 1.00 66.81 186 LYS A O 1
ATOM 1501 N N . GLU A 1 187 ? -9.726 -18.830 19.072 1.00 70.88 187 GLU A N 1
ATOM 1502 C CA . GLU A 1 187 ? -8.665 -19.641 18.464 1.00 70.88 187 GLU A CA 1
ATOM 1503 C C . GLU A 1 187 ? -7.324 -19.269 19.102 1.00 70.88 187 GLU A C 1
ATOM 1505 O O . GLU A 1 187 ? -6.751 -18.208 18.857 1.00 70.88 187 GLU A O 1
ATOM 1510 N N . TYR A 1 188 ? -6.853 -20.133 19.998 1.00 77.88 188 TYR A N 1
ATOM 1511 C CA . TYR A 1 188 ? -5.555 -19.990 20.645 1.00 77.88 188 TYR A CA 1
ATOM 1512 C C . TYR A 1 188 ? -4.452 -20.507 19.720 1.00 77.88 188 TYR A C 1
ATOM 1514 O O . TYR A 1 188 ? -4.597 -21.580 19.118 1.00 77.88 188 TYR A O 1
ATOM 1522 N N . SER A 1 189 ? -3.325 -19.786 19.643 1.00 83.00 189 SER A N 1
ATOM 1523 C CA . SER A 1 189 ? -2.160 -20.279 18.903 1.00 83.00 189 SER A CA 1
ATOM 1524 C C . SER A 1 189 ? -1.743 -21.659 19.436 1.00 83.00 189 SER A C 1
ATOM 1526 O O . SER A 1 189 ? -1.969 -21.957 20.614 1.00 83.00 189 SER A O 1
ATOM 1528 N N . PRO A 1 190 ? -1.171 -22.539 18.595 1.00 85.50 190 PRO A N 1
ATOM 1529 C CA . PRO A 1 190 ? -0.688 -23.844 19.043 1.00 85.50 190 PRO A CA 1
ATOM 1530 C C . PRO A 1 190 ? 0.272 -23.720 20.232 1.00 85.50 190 PRO A C 1
ATOM 1532 O O . PRO A 1 190 ? 0.119 -24.436 21.210 1.00 85.50 190 PRO A O 1
ATOM 1535 N N . GLU A 1 191 ? 1.177 -22.741 20.190 1.00 89.94 191 GLU A N 1
ATOM 1536 C CA . GLU A 1 191 ? 2.126 -22.432 21.267 1.00 89.94 191 GLU A CA 1
ATOM 1537 C C . GLU A 1 191 ? 1.423 -22.080 22.579 1.00 89.94 191 GLU A C 1
ATOM 1539 O O . GLU A 1 191 ? 1.765 -22.621 23.627 1.00 89.94 191 GLU A O 1
ATOM 1544 N N . LEU A 1 192 ? 0.399 -21.220 22.524 1.00 85.94 192 LEU A N 1
ATOM 1545 C CA . LEU A 1 192 ? -0.347 -20.807 23.708 1.00 85.94 192 LEU A CA 1
ATOM 1546 C C . LEU A 1 192 ? -1.182 -21.961 24.279 1.00 85.94 192 LEU A C 1
ATOM 1548 O O . LEU A 1 192 ? -1.281 -22.091 25.493 1.00 85.94 192 LEU A O 1
ATOM 1552 N N . ARG A 1 193 ? -1.734 -22.834 23.422 1.00 88.50 193 ARG A N 1
ATOM 1553 C CA . ARG A 1 193 ? -2.423 -24.062 23.856 1.00 88.50 193 ARG A CA 1
ATOM 1554 C C . ARG A 1 193 ? -1.468 -25.019 24.552 1.00 88.50 193 ARG A C 1
ATOM 1556 O O . ARG A 1 193 ? -1.794 -25.493 25.634 1.00 88.50 193 ARG A O 1
ATOM 1563 N N . THR A 1 194 ? -0.300 -25.271 23.964 1.00 91.56 194 THR A N 1
ATOM 1564 C CA . THR A 1 194 ? 0.725 -26.126 24.570 1.00 91.56 194 THR A CA 1
ATOM 1565 C C . THR A 1 194 ? 1.176 -25.547 25.901 1.00 91.56 194 THR A C 1
ATOM 1567 O O . THR A 1 194 ? 1.145 -26.257 26.893 1.00 91.56 194 THR A O 1
ATOM 1570 N N . PHE A 1 195 ? 1.496 -24.252 25.961 1.00 90.62 195 PHE A N 1
ATOM 1571 C CA . PHE A 1 195 ? 1.866 -23.584 27.208 1.00 90.62 195 PHE A CA 1
ATOM 1572 C C . PHE A 1 195 ? 0.789 -23.733 28.289 1.00 90.62 195 PHE A C 1
ATOM 1574 O O . PHE A 1 195 ? 1.108 -24.113 29.410 1.00 90.62 195 PHE A O 1
ATOM 1581 N N . SER A 1 196 ? -0.486 -23.498 27.961 1.00 87.62 196 SER A N 1
ATOM 1582 C CA . SER A 1 196 ? -1.586 -23.660 28.917 1.00 87.62 196 SER A CA 1
ATOM 1583 C C . SER A 1 196 ? -1.779 -25.109 29.369 1.00 87.62 196 SER A C 1
ATOM 1585 O O . SER A 1 196 ? -2.029 -25.332 30.548 1.00 87.62 196 SER A O 1
ATOM 1587 N N . LEU A 1 197 ? -1.642 -26.092 28.473 1.00 89.62 197 LEU A N 1
ATOM 1588 C CA . LEU A 1 197 ? -1.711 -27.514 28.830 1.00 89.62 197 LEU A CA 1
ATOM 1589 C C . LEU A 1 197 ? -0.538 -27.926 29.724 1.00 89.62 197 LEU A C 1
ATOM 1591 O O . LEU A 1 197 ? -0.740 -28.625 30.711 1.00 89.62 197 LEU A O 1
ATOM 1595 N N . THR A 1 198 ? 0.669 -27.453 29.414 1.00 91.62 198 THR A N 1
ATOM 1596 C CA . THR A 1 198 ? 1.868 -27.665 30.227 1.00 91.62 198 THR A CA 1
ATOM 1597 C C . THR A 1 198 ? 1.700 -27.038 31.609 1.00 91.62 198 THR A C 1
ATOM 1599 O O . THR A 1 198 ? 1.935 -27.696 32.616 1.00 91.62 198 THR A O 1
ATOM 1602 N N . LEU A 1 199 ? 1.229 -25.791 31.681 1.00 87.81 199 LEU A N 1
ATOM 1603 C CA . LEU A 1 199 ? 0.975 -25.103 32.947 1.00 87.81 199 LEU A CA 1
ATOM 1604 C C . LEU A 1 199 ? -0.084 -25.837 33.782 1.00 87.81 199 LEU A C 1
ATOM 1606 O O . LEU A 1 199 ? 0.123 -26.071 34.970 1.00 87.81 199 LEU A O 1
ATOM 1610 N N . HIS A 1 200 ? -1.180 -26.260 33.145 1.00 84.88 200 HIS A N 1
ATOM 1611 C CA . HIS A 1 200 ? -2.229 -27.042 33.793 1.00 84.88 200 HIS A CA 1
ATOM 1612 C C . HIS A 1 200 ? -1.709 -28.387 34.311 1.00 84.88 200 HIS A C 1
ATOM 1614 O O . HIS A 1 200 ? -2.077 -28.793 35.406 1.00 84.88 200 HIS A O 1
ATOM 1620 N N . PHE A 1 201 ? -0.829 -29.055 33.563 1.00 89.44 201 PHE A N 1
ATOM 1621 C CA . PHE A 1 201 ? -0.207 -30.311 33.977 1.00 89.44 201 PHE A CA 1
ATOM 1622 C C . PHE A 1 201 ? 0.667 -30.148 35.230 1.00 89.44 201 PHE A C 1
ATOM 1624 O O . PHE A 1 201 ? 0.603 -30.986 36.128 1.00 89.44 201 PHE A O 1
ATOM 1631 N N . TYR A 1 202 ? 1.459 -29.075 35.316 1.00 89.38 202 TYR A N 1
ATOM 1632 C CA . TYR A 1 202 ? 2.379 -28.865 36.439 1.00 89.38 202 TYR A CA 1
ATOM 1633 C C . TYR A 1 202 ? 1.722 -28.280 37.692 1.00 89.38 202 TYR A C 1
ATOM 1635 O O . TYR A 1 202 ? 2.212 -28.531 38.791 1.00 89.38 202 TYR A O 1
ATOM 1643 N N . SER A 1 203 ? 0.629 -27.525 37.561 1.00 82.06 203 SER A N 1
ATOM 1644 C CA . SER A 1 203 ? -0.082 -26.975 38.719 1.00 82.06 203 SER A CA 1
ATOM 1645 C C . SER A 1 203 ? -1.593 -26.879 38.476 1.00 82.06 203 SER A C 1
ATOM 1647 O O . SER A 1 203 ? -2.135 -25.793 38.268 1.00 82.06 203 SER A O 1
ATOM 1649 N N . PRO A 1 204 ? -2.324 -28.009 38.524 1.00 76.38 204 PRO A N 1
ATOM 1650 C CA . PRO A 1 204 ? -3.772 -27.998 38.326 1.00 76.38 204 PRO A CA 1
ATOM 1651 C C . PRO A 1 204 ? -4.528 -27.219 39.414 1.00 76.38 204 PRO A C 1
ATOM 1653 O O . PRO A 1 204 ? -5.640 -26.760 39.177 1.00 76.38 204 PRO A O 1
ATOM 1656 N N . LYS A 1 205 ? -3.944 -27.094 40.616 1.00 75.75 205 LYS A N 1
ATOM 1657 C CA . LYS A 1 205 ? -4.595 -26.512 41.801 1.00 75.75 205 LYS A CA 1
ATOM 1658 C C . LYS A 1 205 ? -4.524 -24.986 41.886 1.00 75.75 205 LYS A C 1
ATOM 1660 O O . LYS A 1 205 ? -5.284 -24.414 42.654 1.00 75.75 205 LYS A O 1
ATOM 1665 N N . GLU A 1 206 ? -3.638 -24.332 41.140 1.00 67.56 206 GLU A N 1
ATOM 1666 C CA . GLU A 1 206 ? -3.409 -22.883 41.273 1.00 67.56 206 GLU A CA 1
ATOM 1667 C C . GLU A 1 206 ? -4.295 -22.015 40.365 1.00 67.56 206 GLU A C 1
ATOM 1669 O O . GLU A 1 206 ? -4.241 -20.792 40.454 1.00 67.56 206 GLU A O 1
ATOM 1674 N N . TYR A 1 207 ? -5.116 -22.621 39.499 1.00 64.12 207 TYR A N 1
ATOM 1675 C CA . TYR A 1 207 ? -5.823 -21.902 38.427 1.00 64.12 207 TYR A CA 1
ATOM 1676 C C . TYR A 1 207 ? -7.311 -22.280 38.280 1.00 64.12 207 TYR A C 1
ATOM 1678 O O . TYR A 1 207 ? -7.868 -22.121 37.190 1.00 64.12 207 TYR A O 1
ATOM 1686 N N . ILE A 1 208 ? -7.938 -22.797 39.346 1.00 54.84 208 ILE A N 1
ATOM 1687 C CA . ILE A 1 208 ? -9.392 -23.054 39.428 1.00 54.84 208 ILE A CA 1
ATOM 1688 C C . ILE A 1 208 ? -10.089 -21.868 40.089 1.00 54.84 208 ILE A C 1
ATOM 1690 O O . ILE A 1 208 ? -9.573 -21.402 41.128 1.00 54.84 208 ILE A O 1
#

Secondary structure (DSSP, 8-state):
-HHHHHHH--TT----TT----GGGS-GGGEEE-TTS-EEE-TT-----------------------------------------PPP-------------TT--HHHHHHHHHHHHHHHHHHHHHHHHHHHHHHHHHHHHHHHHHHHHHHHHHHTTSS-HHHHHHHHH--HHHHHHHHHHHSS-----HHHHHHHHHHHHH-TTS--

InterPro domains:
  IPR006612 THAP-type zinc finger [PF05485] (2-50)
  IPR006612 THAP-type zinc finger [PS50950] (1-50)
  IPR021896 THAP9-like, helix-turn-helix domain [PF12017] (152-207)

Organism: Parnassius apollo (NCBI:txid110799)

Sequence (208 aa):
MKKWIIALKETNWEPNIWNKVCSVHFLDSNFYETKKGLRKLINTVITSLFLRPSTPDHNQEAALLNSGKVSVPFEKHEPSTSNDMQIDPEVPPDVCTLLPNVGDTPRKLKLKKEIVRLEDTAKRRRLRCNVLYTTRRRLKKKVENLSQVLKELIEKRLITQEQVDLLASCGLSAAALIKRMISKGKEYSPELRTFSLTLHFYSPKEYI

Radius of gyration: 33.57 Å; chains: 1; bounding box: 78×63×90 Å

pLDDT: mean 71.64, std 23.25, range [25.42, 98.12]